Protein AF-A0A382L1D8-F1 (afdb_monomer)

InterPro domains:
  IPR022711 Ribonuclease Y, N-terminal [PF12072] (15-208)

pLDDT: mean 87.51, std 12.86, range [35.34, 98.5]

Foldseek 3Di:
DPPVVVVVVVVVVVVVVVVVVVVVVVVVVVVVVVVVVVVVVVVVVVVVVVVVVVVVVVVVVVVVVVVVVVVVVVVVVVVVVVVVVVVVVVVVVVVVVVVVVVVVVVVVVVVVVVVVVVVVVVVVVVVVVVVVVVVVVVVVVVVVQVVCCVVVVHHPVRVVVVVVVVVVVVVVVVVVVVVVVVVVVVVVVVVVVVVVVVVVVCVVVVVVVVVVVPDDDDDDPDVVVVCVQCPVPRHGDDDD

Radius of gyration: 90.37 Å; Cα contacts (8 Å, |Δi|>4): 16; chains: 1; bounding box: 203×50×210 Å

Solvent-accessible surface area (backbone atoms only — not comparable to full-atom values): 13097 Å² total; per-residue (Å²): 126,69,71,64,54,53,53,53,50,50,52,51,52,51,52,51,50,50,52,50,49,51,51,53,48,52,50,51,50,51,51,50,52,51,49,55,48,52,52,49,50,52,50,50,49,51,51,50,54,49,51,53,51,50,52,52,51,50,50,52,48,54,53,48,51,54,50,49,53,53,50,53,51,52,51,54,50,49,53,51,50,50,52,52,52,51,54,49,53,54,49,51,51,54,50,51,53,50,49,54,54,48,52,56,51,49,54,53,49,53,53,50,50,55,53,48,54,52,50,51,53,52,50,52,50,51,54,51,54,51,50,53,50,49,53,53,49,51,55,48,49,53,52,50,50,56,49,50,24,63,72,67,74,38,48,76,65,54,49,51,52,49,52,53,51,52,54,48,52,52,51,52,51,52,52,50,53,51,51,50,52,53,48,54,50,51,50,54,51,50,51,52,50,52,53,49,52,51,51,52,51,48,60,60,50,49,58,58,53,52,53,61,73,69,61,80,88,77,84,75,95,44,71,72,61,49,36,71,62,39,35,90,80,78,54,75,72,84,81,131

Secondary structure (DSSP, 8-state):
-HHHHHHHHHHHHHHHHHHHHHHHHHHHHHHHHHHHHHHHHHHHHHHHHHHHHHHHHHHHHHHHHHHHHHHHHHHHHHHHHHHHHHHHHHHHHHHHHHHHHHHHHHHHHHHHHHHHHHHHHHHHHHHHHHHHHHHHHHHHHHHHHHHHHHHHTS-HHHHHHHHHHHHHHHHHHHHHHHHHHHHHHHHHHHHHHHHHHHHHHHHHHHHHHHHHHH---PPPS-HHHHHHHH-TTS------

Sequence (240 aa):
MYPLLNVVLVATVGLVAGLAGYTLHSIKERIRKKRALADADDEAAKIIARVEKEAETLRATAILTGKEEVLELRESWKEEERRHREDVQQTEKRLAERSRGLDGRFETLNRKEAQQDSREKELSVLSSELLQAREGVETKAVKIQNRLESIGGFSAIEAKEQLLNDLKTEAEADAANLLRGIREEAEKSSEREAKKILALAIQRMAADETADMTVSVVQLPSDEMKGRIIGREGRNIRSF

Organism: NCBI:txid408172

Mean predicted aligned error: 17.29 Å

Structure (mmCIF, N/CA/C/O backbone):
data_AF-A0A382L1D8-F1
#
_entry.id   AF-A0A382L1D8-F1
#
loop_
_atom_site.group_PDB
_atom_site.id
_atom_site.type_symbol
_atom_site.label_atom_id
_atom_site.label_alt_id
_atom_site.label_comp_id
_atom_site.label_asym_id
_atom_site.label_entity_id
_atom_site.label_seq_id
_atom_site.pdbx_PDB_ins_code
_atom_site.Cartn_x
_atom_site.Cartn_y
_atom_site.Cartn_z
_atom_site.occupancy
_atom_site.B_iso_or_equiv
_atom_site.auth_seq_id
_atom_site.auth_comp_id
_atom_site.auth_asym_id
_atom_site.auth_atom_id
_atom_site.pdbx_PDB_model_num
ATOM 1 N N . MET A 1 1 ? 60.244 5.489 -134.417 1.00 54.94 1 MET A N 1
ATOM 2 C CA . MET A 1 1 ? 60.813 5.020 -133.131 1.00 54.94 1 MET A CA 1
ATOM 3 C C . MET A 1 1 ? 60.464 5.913 -131.929 1.00 54.94 1 MET A C 1
ATOM 5 O O . MET A 1 1 ? 60.469 5.413 -130.817 1.00 54.94 1 MET A O 1
ATOM 9 N N . TYR A 1 2 ? 60.076 7.182 -132.122 1.00 58.97 2 TYR A N 1
ATOM 10 C CA . TYR A 1 2 ? 59.650 8.094 -131.044 1.00 58.97 2 TYR A CA 1
ATOM 11 C C . TYR A 1 2 ? 58.255 7.864 -130.394 1.00 58.97 2 TYR A C 1
ATOM 13 O O . TYR A 1 2 ? 58.134 8.145 -129.204 1.00 58.97 2 TYR A O 1
ATOM 21 N N . PRO A 1 3 ? 57.201 7.337 -131.065 1.00 71.19 3 PRO A N 1
ATOM 22 C CA . PRO A 1 3 ? 55.868 7.255 -130.444 1.00 71.19 3 PRO A CA 1
ATOM 23 C C . PRO A 1 3 ? 55.739 6.148 -129.380 1.00 71.19 3 PRO A C 1
ATOM 25 O O . PRO A 1 3 ? 55.054 6.340 -128.383 1.00 71.19 3 PRO A O 1
ATOM 28 N N . LEU A 1 4 ? 56.442 5.020 -129.540 1.00 72.94 4 LEU A N 1
ATOM 29 C CA . LEU A 1 4 ? 56.460 3.919 -128.561 1.00 72.94 4 LEU A CA 1
ATOM 30 C C . LEU A 1 4 ? 57.159 4.306 -127.247 1.00 72.94 4 LEU A C 1
ATOM 32 O O . LEU A 1 4 ? 56.716 3.899 -126.176 1.00 72.94 4 LEU A O 1
ATOM 36 N N . LEU A 1 5 ? 58.204 5.139 -127.317 1.00 74.81 5 LEU A N 1
ATOM 37 C CA . LEU A 1 5 ? 58.928 5.630 -126.140 1.00 74.81 5 LEU A CA 1
ATOM 38 C C . LEU A 1 5 ? 58.027 6.506 -125.250 1.00 74.81 5 LEU A C 1
ATOM 40 O O . LEU A 1 5 ? 58.036 6.362 -124.030 1.00 74.81 5 LEU A O 1
ATOM 44 N N . ASN A 1 6 ? 57.191 7.353 -125.861 1.00 78.56 6 ASN A N 1
ATOM 45 C CA . ASN A 1 6 ? 56.248 8.210 -125.138 1.00 78.56 6 ASN A CA 1
ATOM 46 C C . ASN A 1 6 ? 55.142 7.402 -124.441 1.00 78.56 6 ASN A C 1
ATOM 48 O O . ASN A 1 6 ? 54.770 7.725 -123.317 1.00 78.56 6 ASN A O 1
ATOM 52 N N . VAL A 1 7 ? 54.647 6.326 -125.064 1.00 81.38 7 VAL A N 1
ATOM 53 C CA . VAL A 1 7 ? 53.627 5.449 -124.456 1.00 81.38 7 VAL A CA 1
ATOM 54 C C . VAL A 1 7 ? 54.182 4.719 -123.227 1.00 81.38 7 VAL A C 1
ATOM 56 O O . VAL A 1 7 ? 53.524 4.677 -122.189 1.00 81.38 7 VAL A O 1
ATOM 59 N N . VAL A 1 8 ? 55.415 4.205 -123.304 1.00 82.38 8 VAL A N 1
ATOM 60 C CA . VAL A 1 8 ? 56.088 3.554 -122.165 1.00 82.38 8 VAL A CA 1
ATOM 61 C C . VAL A 1 8 ? 56.385 4.558 -121.043 1.00 82.38 8 VAL A C 1
ATOM 63 O O . VAL A 1 8 ? 56.198 4.243 -119.866 1.00 82.38 8 VAL A O 1
ATOM 66 N N . LEU A 1 9 ? 56.769 5.793 -121.377 1.00 83.31 9 LEU A N 1
ATOM 67 C CA . LEU A 1 9 ? 56.987 6.859 -120.394 1.00 83.31 9 LEU A CA 1
ATOM 68 C C . LEU A 1 9 ? 55.687 7.228 -119.655 1.00 83.31 9 LEU A C 1
ATOM 70 O O . LEU A 1 9 ? 55.667 7.303 -118.431 1.00 83.31 9 LEU A O 1
ATOM 74 N N . VAL A 1 10 ? 54.576 7.402 -120.373 1.00 83.56 10 VAL A N 1
ATOM 75 C CA . VAL A 1 10 ? 53.277 7.731 -119.758 1.00 83.56 10 VAL A CA 1
ATOM 76 C C . VAL A 1 10 ? 52.765 6.581 -118.884 1.00 83.56 10 VAL A C 1
ATOM 78 O O . VAL A 1 10 ? 52.279 6.823 -117.779 1.00 83.56 10 VAL A O 1
ATOM 81 N N . ALA A 1 11 ? 52.923 5.328 -119.322 1.00 84.44 11 ALA A N 1
ATOM 82 C CA . ALA A 1 11 ? 52.532 4.156 -118.537 1.00 84.44 11 ALA A CA 1
ATOM 83 C C . ALA A 1 11 ? 53.369 3.996 -117.255 1.00 84.44 11 ALA A C 1
ATOM 85 O O . ALA A 1 11 ? 52.822 3.700 -116.193 1.00 84.44 11 ALA A O 1
ATOM 86 N N . THR A 1 12 ? 54.682 4.237 -117.324 1.00 82.94 12 THR A N 1
ATOM 87 C CA . THR A 1 12 ? 55.569 4.181 -116.150 1.00 82.94 12 THR A CA 1
ATOM 88 C C . THR A 1 12 ? 55.289 5.322 -115.172 1.00 82.94 12 THR A C 1
ATOM 90 O O . THR A 1 12 ? 55.183 5.069 -113.975 1.00 82.94 12 THR A O 1
ATOM 93 N N . VAL A 1 13 ? 55.061 6.548 -115.655 1.00 85.81 13 VAL A N 1
ATOM 94 C CA . VAL A 1 13 ? 54.648 7.684 -114.812 1.00 85.81 13 VAL A CA 1
ATOM 95 C C . VAL A 1 13 ? 53.291 7.421 -114.151 1.00 85.81 13 VAL A C 1
ATOM 97 O O . VAL A 1 13 ? 53.147 7.663 -112.956 1.00 85.81 13 VAL A O 1
ATOM 100 N N . GLY A 1 14 ? 52.317 6.868 -114.880 1.00 86.06 14 GLY A N 1
ATOM 101 C CA . GLY A 1 14 ? 51.012 6.492 -114.329 1.00 86.06 14 GLY A CA 1
ATOM 102 C C . GLY A 1 14 ? 51.102 5.399 -113.260 1.00 86.06 14 GLY A C 1
ATOM 103 O O . GLY A 1 14 ? 50.451 5.498 -112.221 1.00 86.06 14 GLY A O 1
ATOM 104 N N . LEU A 1 15 ? 51.956 4.391 -113.466 1.00 88.81 15 LEU A N 1
ATOM 105 C CA . LEU A 1 15 ? 52.171 3.308 -112.504 1.00 88.81 15 LEU A CA 1
ATOM 106 C C . LEU A 1 15 ? 52.899 3.799 -111.244 1.00 88.81 15 LEU A C 1
ATOM 108 O O . LEU A 1 15 ? 52.499 3.454 -110.133 1.00 88.81 15 LEU A O 1
ATOM 112 N N . VAL A 1 16 ? 53.906 4.665 -111.395 1.00 87.62 16 VAL A N 1
ATOM 113 C CA . VAL A 1 16 ? 54.597 5.313 -110.268 1.00 87.62 16 VAL A CA 1
ATOM 114 C C . VAL A 1 16 ? 53.650 6.247 -109.509 1.00 87.62 16 VAL A C 1
ATOM 116 O O . VAL A 1 16 ? 53.626 6.210 -108.281 1.00 87.62 16 VAL A O 1
ATOM 119 N N . ALA A 1 17 ? 52.818 7.029 -110.203 1.00 87.31 17 ALA A N 1
ATOM 120 C CA . ALA A 1 17 ? 51.819 7.896 -109.578 1.00 87.31 17 ALA A CA 1
ATOM 121 C C . ALA A 1 17 ? 50.724 7.096 -108.850 1.00 87.31 17 ALA A C 1
ATOM 123 O O . ALA A 1 17 ? 50.332 7.465 -107.744 1.00 87.31 17 ALA A O 1
ATOM 124 N N . GLY A 1 18 ? 50.269 5.975 -109.418 1.00 88.56 18 GLY A N 1
ATOM 125 C CA . GLY A 1 18 ? 49.323 5.061 -108.775 1.00 88.56 18 GLY A CA 1
ATOM 126 C C . GLY A 1 18 ? 49.906 4.397 -107.525 1.00 88.56 18 GLY A C 1
ATOM 127 O O . GLY A 1 18 ? 49.257 4.370 -106.478 1.00 88.56 18 GLY A O 1
ATOM 128 N N . LEU A 1 19 ? 51.161 3.939 -107.591 1.00 89.62 19 LEU A N 1
ATOM 129 C CA . LEU A 1 19 ? 51.872 3.356 -106.449 1.00 89.62 19 LEU A CA 1
ATOM 130 C C . LEU A 1 19 ? 52.146 4.406 -105.354 1.00 89.62 19 LEU A C 1
ATOM 132 O O . LEU A 1 19 ? 51.957 4.136 -104.166 1.00 89.62 19 LEU A O 1
ATOM 136 N N . ALA A 1 20 ? 52.521 5.630 -105.736 1.00 88.38 20 ALA A N 1
ATOM 137 C CA . ALA A 1 20 ? 52.675 6.757 -104.817 1.00 88.38 20 ALA A CA 1
ATOM 138 C C . ALA A 1 20 ? 51.332 7.155 -104.178 1.00 88.38 20 ALA A C 1
ATOM 140 O O . ALA A 1 20 ? 51.257 7.381 -102.973 1.00 88.38 20 ALA A O 1
ATOM 141 N N . GLY A 1 21 ? 50.242 7.163 -104.949 1.00 90.69 21 GLY A N 1
ATOM 142 C CA . GLY A 1 21 ? 48.889 7.402 -104.447 1.00 90.69 21 GLY A CA 1
ATOM 143 C C . GLY A 1 21 ? 48.437 6.340 -103.442 1.00 90.69 21 GLY A C 1
ATOM 144 O O . GLY A 1 21 ? 47.940 6.684 -102.371 1.00 90.69 21 GLY A O 1
ATOM 145 N N . TYR A 1 22 ? 48.673 5.057 -103.735 1.00 92.25 22 TYR A N 1
ATOM 146 C CA . TYR A 1 22 ? 48.341 3.937 -102.848 1.00 92.25 22 TYR A CA 1
ATOM 147 C C . TYR A 1 22 ? 49.170 3.939 -101.554 1.00 92.25 22 TYR A C 1
ATOM 149 O O . TYR A 1 22 ? 48.637 3.723 -100.461 1.00 92.25 22 TYR A O 1
ATOM 157 N N . THR A 1 23 ? 50.469 4.237 -101.636 1.00 89.88 23 THR A N 1
ATOM 158 C CA . THR A 1 23 ? 51.331 4.348 -100.446 1.00 89.88 23 THR A CA 1
ATOM 159 C C . THR A 1 23 ? 50.945 5.554 -99.585 1.00 89.88 23 THR A C 1
ATOM 161 O O . THR A 1 23 ? 50.787 5.410 -98.375 1.00 89.88 23 THR A O 1
ATOM 164 N N . LEU A 1 24 ? 50.667 6.718 -100.181 1.00 90.81 24 LEU A N 1
ATOM 165 C CA . LEU A 1 24 ? 50.162 7.886 -99.449 1.00 90.81 24 LEU A CA 1
ATOM 166 C C . LEU A 1 24 ? 48.782 7.637 -98.825 1.00 90.81 24 LEU A C 1
ATOM 168 O O . LEU A 1 24 ? 48.539 8.053 -97.691 1.00 90.81 24 LEU A O 1
ATOM 172 N N . HIS A 1 25 ? 47.882 6.953 -99.535 1.00 91.25 25 HIS A N 1
ATOM 173 C CA . HIS A 1 25 ? 46.565 6.585 -99.020 1.00 91.25 25 HIS A CA 1
ATOM 174 C C . HIS A 1 25 ? 46.674 5.617 -97.836 1.00 91.25 25 HIS A C 1
ATOM 176 O O . HIS A 1 25 ? 46.129 5.896 -96.771 1.00 91.25 25 HIS A O 1
ATOM 182 N N . SER A 1 26 ? 47.454 4.542 -97.966 1.00 89.75 26 SER A N 1
ATOM 183 C CA . SER A 1 26 ? 47.657 3.563 -96.889 1.00 89.75 26 SER A CA 1
ATOM 184 C C . SER A 1 26 ? 48.382 4.151 -95.669 1.00 89.75 26 SER A C 1
ATOM 186 O O . SER A 1 26 ? 48.042 3.810 -94.535 1.00 89.75 26 SER A O 1
ATOM 188 N N . ILE A 1 27 ? 49.319 5.090 -95.854 1.00 91.75 27 ILE A N 1
ATOM 189 C CA . ILE A 1 27 ? 49.926 5.853 -94.750 1.00 91.75 27 ILE A CA 1
ATOM 190 C C . ILE A 1 27 ? 48.875 6.744 -94.071 1.00 91.75 27 ILE A C 1
ATOM 192 O O . ILE A 1 27 ? 48.771 6.731 -92.843 1.00 91.75 27 ILE A O 1
ATOM 196 N N . LYS A 1 28 ? 48.059 7.480 -94.841 1.00 93.12 28 LYS A N 1
ATOM 197 C CA . LYS A 1 28 ? 46.970 8.309 -94.293 1.00 93.12 28 LYS A CA 1
ATOM 198 C C . LYS A 1 28 ? 45.950 7.474 -93.520 1.00 93.12 28 LYS A C 1
ATOM 200 O O . LYS A 1 28 ? 45.549 7.885 -92.434 1.00 93.12 28 LYS A O 1
ATOM 205 N N . GLU A 1 29 ? 45.560 6.306 -94.023 1.00 91.00 29 GLU A N 1
ATOM 206 C CA . GLU A 1 29 ? 44.663 5.387 -93.315 1.00 91.00 29 GLU A CA 1
ATOM 207 C C . GLU A 1 29 ? 45.284 4.845 -92.026 1.00 91.00 29 GLU A C 1
ATOM 209 O O . GLU A 1 29 ? 44.616 4.822 -90.994 1.00 91.00 29 GLU A O 1
ATOM 214 N N . ARG A 1 30 ? 46.568 4.458 -92.042 1.00 91.19 30 ARG A N 1
ATOM 215 C CA . ARG A 1 30 ? 47.281 4.021 -90.830 1.00 91.19 30 ARG A CA 1
ATOM 216 C C . ARG A 1 30 ? 47.357 5.136 -89.787 1.00 91.19 30 ARG A C 1
ATOM 218 O O . ARG A 1 30 ? 47.148 4.860 -88.611 1.00 91.19 30 ARG A O 1
ATOM 225 N N . ILE A 1 31 ? 47.611 6.382 -90.195 1.00 92.12 31 ILE A N 1
ATOM 226 C CA . ILE A 1 31 ? 47.621 7.544 -89.289 1.00 92.12 31 ILE A CA 1
ATOM 227 C C . ILE A 1 31 ? 46.219 7.813 -88.735 1.00 92.12 31 ILE A C 1
ATOM 229 O O . ILE A 1 31 ? 46.086 8.029 -87.535 1.00 92.12 31 ILE A O 1
ATOM 233 N N . ARG A 1 32 ? 45.170 7.764 -89.567 1.00 92.69 32 ARG A N 1
ATOM 234 C CA . ARG A 1 32 ? 43.776 7.923 -89.114 1.00 92.69 32 ARG A CA 1
ATOM 235 C C . ARG A 1 32 ? 43.380 6.849 -88.107 1.00 92.69 32 ARG A C 1
ATOM 237 O O . ARG A 1 32 ? 42.854 7.195 -87.061 1.00 92.69 32 ARG A O 1
ATOM 244 N N . LYS A 1 33 ? 43.683 5.576 -88.386 1.00 92.38 33 LYS A N 1
ATOM 245 C CA . LYS A 1 33 ? 43.424 4.461 -87.460 1.00 92.38 33 LYS A CA 1
ATOM 246 C C . LYS A 1 33 ? 44.196 4.623 -86.151 1.00 92.38 33 LYS A C 1
ATOM 248 O O . LYS A 1 33 ? 43.613 4.449 -85.093 1.00 92.38 33 LYS A O 1
ATOM 253 N N . LYS A 1 34 ? 45.478 5.010 -86.208 1.00 92.62 34 LYS A N 1
ATOM 254 C CA . LYS A 1 34 ? 46.281 5.286 -85.004 1.00 92.62 34 LYS A CA 1
ATOM 255 C C . LYS A 1 34 ? 45.730 6.449 -84.178 1.00 92.62 34 LYS A C 1
ATOM 257 O O . LYS A 1 34 ? 45.714 6.339 -82.963 1.00 92.62 34 LYS A O 1
ATOM 262 N N . ARG A 1 35 ? 45.280 7.535 -84.818 1.00 92.38 35 ARG A N 1
ATOM 263 C CA . ARG A 1 35 ? 44.639 8.663 -84.122 1.00 92.38 35 ARG A CA 1
ATOM 264 C C . ARG A 1 35 ? 43.306 8.257 -83.507 1.00 92.38 35 ARG A C 1
ATOM 266 O O . ARG A 1 35 ? 43.117 8.497 -82.334 1.00 92.38 35 ARG A O 1
ATOM 273 N N . ALA A 1 36 ? 42.454 7.555 -84.253 1.00 92.50 36 ALA A N 1
ATOM 274 C CA . ALA A 1 36 ? 41.180 7.061 -83.733 1.00 92.50 36 ALA A CA 1
ATOM 275 C C . ALA A 1 36 ? 41.359 6.103 -82.541 1.00 92.50 36 ALA A C 1
ATOM 277 O O . ALA A 1 36 ? 40.569 6.152 -81.608 1.00 92.50 36 ALA A O 1
ATOM 278 N N . LEU A 1 37 ? 42.398 5.257 -82.558 1.00 93.25 37 LEU A N 1
ATOM 279 C CA . LEU A 1 37 ? 42.761 4.423 -81.408 1.00 93.25 37 LEU A CA 1
ATOM 280 C C . LEU A 1 37 ? 43.257 5.268 -80.231 1.00 93.25 37 LEU A C 1
ATOM 282 O O . LEU A 1 37 ? 42.783 5.070 -79.125 1.00 93.25 37 LEU A O 1
ATOM 286 N N . ALA A 1 38 ? 44.144 6.239 -80.467 1.00 93.69 38 ALA A N 1
ATOM 287 C CA . ALA A 1 38 ? 44.632 7.125 -79.411 1.00 93.69 38 ALA A CA 1
ATOM 288 C C . ALA A 1 38 ? 43.509 7.971 -78.782 1.00 93.69 38 ALA A C 1
ATOM 290 O O . ALA A 1 38 ? 43.483 8.133 -77.568 1.00 93.69 38 ALA A O 1
ATOM 291 N N . ASP A 1 39 ? 42.567 8.467 -79.589 1.00 93.88 39 ASP A N 1
ATOM 292 C CA . ASP A 1 39 ? 41.395 9.211 -79.119 1.00 93.88 39 ASP A CA 1
ATOM 293 C C . ASP A 1 39 ? 40.451 8.296 -78.317 1.00 93.88 39 ASP A C 1
ATOM 295 O O . ASP A 1 39 ? 39.912 8.709 -77.293 1.00 93.88 39 ASP A O 1
ATOM 299 N N . ALA A 1 40 ? 40.272 7.040 -78.748 1.00 94.06 40 ALA A N 1
ATOM 300 C CA . ALA A 1 40 ? 39.488 6.050 -78.010 1.00 94.06 40 ALA A CA 1
ATOM 301 C C . ALA A 1 40 ? 40.149 5.654 -76.679 1.00 94.06 40 ALA A C 1
ATOM 303 O O . ALA A 1 40 ? 39.446 5.509 -75.680 1.00 94.06 40 ALA A O 1
ATOM 304 N N . ASP A 1 41 ? 41.477 5.515 -76.651 1.00 94.25 41 ASP A N 1
ATOM 305 C CA . ASP A 1 41 ? 42.247 5.237 -75.437 1.00 94.25 41 ASP A CA 1
ATOM 306 C C . ASP A 1 41 ? 42.183 6.422 -74.456 1.00 94.25 41 ASP A C 1
ATOM 308 O O . ASP A 1 41 ? 41.994 6.215 -73.258 1.00 94.25 41 ASP A O 1
ATOM 312 N N . ASP A 1 42 ? 42.280 7.665 -74.947 1.00 95.31 42 ASP A N 1
ATOM 313 C CA . ASP A 1 42 ? 42.145 8.877 -74.124 1.00 95.31 42 ASP A CA 1
ATOM 314 C C . ASP A 1 42 ? 40.726 9.017 -73.550 1.00 95.31 42 ASP A C 1
ATOM 316 O O . ASP A 1 42 ? 40.549 9.318 -72.368 1.00 95.31 42 ASP A O 1
ATOM 320 N N . GLU A 1 43 ? 39.697 8.733 -74.352 1.00 95.62 43 GLU A N 1
ATOM 321 C CA . GLU A 1 43 ? 38.311 8.744 -73.880 1.00 95.62 43 GLU A CA 1
ATOM 322 C C . GLU A 1 43 ? 38.051 7.625 -72.861 1.00 95.62 43 GLU A C 1
ATOM 324 O O . GLU A 1 43 ? 37.430 7.862 -71.822 1.00 95.62 43 GLU A O 1
ATOM 329 N N . ALA A 1 44 ? 38.583 6.421 -73.091 1.00 95.44 44 ALA A N 1
ATOM 330 C CA . ALA A 1 44 ? 38.513 5.327 -72.126 1.00 95.44 44 ALA A CA 1
ATOM 331 C C . ALA A 1 44 ? 39.212 5.695 -70.807 1.00 95.44 44 ALA A C 1
ATOM 333 O O . ALA A 1 44 ? 38.647 5.474 -69.733 1.00 95.44 44 ALA A O 1
ATOM 334 N N . ALA A 1 45 ? 40.391 6.320 -70.870 1.00 96.19 45 ALA A N 1
ATOM 335 C CA . ALA A 1 45 ? 41.113 6.797 -69.694 1.00 96.19 45 ALA A CA 1
ATOM 336 C C . ALA A 1 45 ? 40.318 7.867 -68.924 1.00 96.19 45 ALA A C 1
ATOM 338 O O . ALA A 1 45 ? 40.225 7.802 -67.697 1.00 96.19 45 ALA A O 1
ATOM 339 N N . LYS A 1 46 ? 39.675 8.810 -69.626 1.00 96.56 46 LYS A N 1
ATOM 340 C CA . LYS A 1 46 ? 38.791 9.819 -69.014 1.00 96.56 46 LYS A CA 1
ATOM 341 C C . LYS A 1 46 ? 37.572 9.197 -68.343 1.00 96.56 46 LYS A C 1
ATOM 343 O O . LYS A 1 46 ? 37.199 9.624 -67.250 1.00 96.56 46 LYS A O 1
ATOM 348 N N . ILE A 1 47 ? 36.951 8.197 -68.970 1.00 96.62 47 ILE A N 1
ATOM 349 C CA . ILE A 1 47 ? 35.812 7.477 -68.390 1.00 96.62 47 ILE A CA 1
ATOM 350 C C . ILE A 1 47 ? 36.241 6.762 -67.109 1.00 96.62 47 ILE A C 1
ATOM 352 O O . ILE A 1 47 ? 35.561 6.910 -66.095 1.00 96.62 47 ILE A O 1
ATOM 356 N N . ILE A 1 48 ? 37.369 6.044 -67.128 1.00 96.69 48 ILE A N 1
ATOM 357 C CA . ILE A 1 48 ? 37.896 5.348 -65.946 1.00 96.69 48 ILE A CA 1
ATOM 358 C C . ILE A 1 48 ? 38.173 6.349 -64.823 1.00 96.69 48 ILE A C 1
ATOM 360 O O . ILE A 1 48 ? 37.656 6.174 -63.724 1.00 96.69 48 ILE A O 1
ATOM 364 N N . ALA A 1 49 ? 38.877 7.448 -65.108 1.00 96.81 49 ALA A N 1
ATOM 365 C CA . ALA A 1 49 ? 39.173 8.476 -64.112 1.00 96.81 49 ALA A CA 1
ATOM 366 C C . ALA A 1 49 ? 37.899 9.112 -63.519 1.00 96.81 49 ALA A C 1
ATOM 368 O O . ALA A 1 49 ? 37.833 9.392 -62.320 1.00 96.81 49 ALA A O 1
ATOM 369 N N . ARG A 1 50 ? 36.859 9.325 -64.339 1.00 96.94 50 ARG A N 1
ATOM 370 C CA . ARG A 1 50 ? 35.561 9.820 -63.861 1.00 96.94 50 ARG A CA 1
ATOM 371 C C . ARG A 1 50 ? 34.873 8.800 -62.956 1.00 96.94 50 ARG A C 1
ATOM 373 O O . ARG A 1 50 ? 34.410 9.183 -61.888 1.00 96.94 50 ARG A O 1
ATOM 380 N N . VAL A 1 51 ? 34.835 7.528 -63.354 1.00 96.94 51 VAL A N 1
ATOM 381 C CA . VAL A 1 51 ? 34.227 6.446 -62.564 1.00 96.94 51 VAL A CA 1
ATOM 382 C C . VAL A 1 51 ? 34.959 6.257 -61.236 1.00 96.94 51 VAL A C 1
ATOM 384 O O . VAL A 1 51 ? 34.310 6.095 -60.208 1.00 96.94 51 VAL A O 1
ATOM 387 N N . GLU A 1 52 ? 36.291 6.322 -61.226 1.00 97.00 52 GLU A N 1
ATOM 388 C CA . GLU A 1 52 ? 37.088 6.246 -59.997 1.00 97.00 52 GLU A CA 1
ATOM 389 C C . GLU A 1 52 ? 36.759 7.396 -59.044 1.00 97.00 52 GLU A C 1
ATOM 391 O O . GLU A 1 52 ? 36.491 7.161 -57.864 1.00 97.00 52 GLU A O 1
ATOM 396 N N . LYS A 1 53 ? 36.687 8.628 -59.563 1.00 97.38 53 LYS A N 1
ATOM 397 C CA . LYS A 1 53 ? 36.307 9.800 -58.771 1.00 97.38 53 LYS A CA 1
ATOM 398 C C . LYS A 1 53 ? 34.874 9.695 -58.246 1.00 97.38 53 LYS A C 1
ATOM 400 O O . LYS A 1 53 ? 34.632 9.964 -57.073 1.00 97.38 53 LYS A O 1
ATOM 405 N N . GLU A 1 54 ? 33.923 9.294 -59.084 1.00 97.06 54 GLU A N 1
ATOM 406 C CA . GLU A 1 54 ? 32.529 9.091 -58.678 1.00 97.06 54 GLU A CA 1
ATOM 407 C C . GLU A 1 54 ? 32.423 8.007 -57.598 1.00 97.06 54 GLU A C 1
ATOM 409 O O . GLU A 1 54 ? 31.782 8.228 -56.572 1.00 97.06 54 GLU A O 1
ATOM 414 N N . ALA A 1 55 ? 33.124 6.882 -57.756 1.00 97.12 55 ALA A N 1
ATOM 415 C CA . ALA A 1 55 ? 33.176 5.817 -56.759 1.00 97.12 55 ALA A CA 1
ATOM 416 C C . ALA A 1 55 ? 33.793 6.285 -55.431 1.00 97.12 55 ALA A C 1
ATOM 418 O O . ALA A 1 55 ? 33.296 5.917 -54.365 1.00 97.12 55 ALA A O 1
ATOM 419 N N . GLU A 1 56 ? 34.842 7.110 -55.467 1.00 96.94 56 GLU A N 1
ATOM 420 C CA . GLU A 1 56 ? 35.429 7.711 -54.268 1.00 96.94 56 GLU A CA 1
ATOM 421 C C . GLU A 1 56 ? 34.436 8.649 -53.571 1.00 96.94 56 GLU A C 1
ATOM 423 O O . GLU A 1 56 ? 34.220 8.529 -52.364 1.00 96.94 56 GLU A O 1
ATOM 428 N N . THR A 1 57 ? 33.753 9.517 -54.325 1.00 97.38 57 THR A N 1
ATOM 429 C CA . THR A 1 57 ? 32.721 10.399 -53.760 1.00 97.38 57 THR A CA 1
ATOM 430 C C . THR A 1 57 ? 31.528 9.627 -53.202 1.00 97.38 57 THR A C 1
ATOM 432 O O . THR A 1 57 ? 31.026 9.969 -52.132 1.00 97.38 57 THR A O 1
ATOM 435 N N . LEU A 1 58 ? 31.104 8.546 -53.860 1.00 97.56 58 LEU A N 1
ATOM 436 C CA . LEU A 1 58 ? 30.019 7.688 -53.392 1.00 97.56 58 LEU A CA 1
ATOM 437 C C . LEU A 1 58 ? 30.405 6.964 -52.097 1.00 97.56 58 LEU A C 1
ATOM 439 O O . LEU A 1 58 ? 29.610 6.877 -51.168 1.00 97.56 58 LEU A O 1
ATOM 443 N N . ARG A 1 59 ? 31.648 6.484 -51.997 1.00 97.44 59 ARG A N 1
ATOM 444 C CA . ARG A 1 59 ? 32.167 5.887 -50.759 1.00 97.44 59 ARG A CA 1
ATOM 445 C C . ARG A 1 59 ? 32.247 6.912 -49.635 1.00 97.44 59 ARG A C 1
ATOM 447 O O . ARG A 1 59 ? 31.817 6.621 -48.524 1.00 97.44 59 ARG A O 1
ATOM 454 N N . ALA A 1 60 ? 32.776 8.102 -49.912 1.00 97.25 60 ALA A N 1
ATOM 455 C CA . ALA A 1 60 ? 32.892 9.160 -48.915 1.00 97.25 60 ALA A CA 1
ATOM 456 C C . ALA A 1 60 ? 31.515 9.602 -48.398 1.00 97.25 60 ALA A C 1
ATOM 458 O O . ALA A 1 60 ? 31.322 9.703 -47.188 1.00 97.25 60 ALA A O 1
ATOM 459 N N . THR A 1 61 ? 30.549 9.799 -49.298 1.00 97.12 61 THR A N 1
ATOM 460 C CA . THR A 1 61 ? 29.167 10.151 -48.938 1.00 97.12 61 THR A CA 1
ATOM 461 C C . THR A 1 61 ? 28.491 9.038 -48.145 1.00 97.12 61 THR A C 1
ATOM 463 O O . THR A 1 61 ? 27.972 9.329 -47.078 1.00 97.12 61 THR A O 1
ATOM 466 N N . ALA A 1 62 ? 28.594 7.773 -48.564 1.00 97.19 62 ALA A N 1
ATOM 467 C CA . ALA A 1 62 ? 28.035 6.641 -47.816 1.00 97.19 62 ALA A CA 1
ATOM 468 C C . ALA A 1 62 ? 28.622 6.504 -46.396 1.00 97.19 62 ALA A C 1
ATOM 470 O O . ALA A 1 62 ? 27.915 6.168 -45.447 1.00 97.19 62 ALA A O 1
ATOM 471 N N . ILE A 1 63 ? 29.922 6.776 -46.228 1.00 97.38 63 ILE A N 1
ATOM 472 C CA . ILE A 1 63 ? 30.564 6.784 -44.906 1.00 97.38 63 ILE A CA 1
ATOM 473 C C . ILE A 1 63 ? 30.060 7.958 -44.060 1.00 97.38 63 ILE A C 1
ATOM 475 O O . ILE A 1 63 ? 29.872 7.797 -42.855 1.00 97.38 63 ILE A O 1
ATOM 479 N N . LEU A 1 64 ? 29.870 9.138 -44.657 1.00 97.69 64 LEU A N 1
ATOM 480 C CA . LEU A 1 64 ? 29.358 10.313 -43.951 1.00 97.69 64 LEU A CA 1
ATOM 481 C C . LEU A 1 64 ? 27.906 10.115 -43.513 1.00 97.69 64 LEU A C 1
ATOM 483 O O . LEU A 1 64 ? 27.629 10.285 -42.331 1.00 97.69 64 LEU A O 1
ATOM 487 N N . THR A 1 65 ? 27.026 9.658 -44.405 1.00 96.69 65 THR A N 1
ATOM 488 C CA . THR A 1 65 ? 25.621 9.381 -44.070 1.00 96.69 65 THR A CA 1
ATOM 489 C C . THR A 1 65 ? 25.515 8.299 -43.001 1.00 96.69 65 THR A C 1
ATOM 491 O O . THR A 1 65 ? 24.791 8.465 -42.028 1.00 96.69 65 THR A O 1
ATOM 494 N N . GLY A 1 66 ? 26.316 7.230 -43.097 1.00 97.56 66 GLY A N 1
ATOM 495 C CA . GLY A 1 66 ? 26.357 6.200 -42.057 1.00 97.56 66 GLY A CA 1
ATOM 496 C C . GLY A 1 66 ? 26.840 6.734 -40.702 1.00 97.56 66 GLY A C 1
ATOM 497 O O . GLY A 1 66 ? 26.361 6.303 -39.656 1.00 97.56 66 GLY A O 1
ATOM 498 N N . LYS A 1 67 ? 27.771 7.699 -40.685 1.00 97.69 67 LYS A N 1
ATOM 499 C CA . LYS A 1 67 ? 28.190 8.369 -39.443 1.00 97.69 67 LYS A CA 1
ATOM 500 C C . LYS A 1 67 ? 27.095 9.271 -38.877 1.00 97.69 67 LYS A C 1
ATOM 502 O O . LYS A 1 67 ? 26.936 9.293 -37.660 1.00 97.69 67 LYS A O 1
ATOM 507 N N . GLU A 1 68 ? 26.377 10.002 -39.724 1.00 97.69 68 GLU A N 1
ATOM 508 C CA . GLU A 1 68 ? 25.248 10.847 -39.318 1.00 97.69 68 GLU A CA 1
ATOM 509 C C . GLU A 1 68 ? 24.133 10.004 -38.692 1.00 97.69 68 GLU A C 1
ATOM 511 O O . GLU A 1 68 ? 23.754 10.269 -37.555 1.00 97.69 68 GLU A O 1
ATOM 516 N N . GLU A 1 69 ? 23.720 8.909 -39.338 1.00 97.50 69 GLU A N 1
ATOM 517 C CA . GLU A 1 69 ? 22.717 7.980 -38.797 1.00 97.50 69 GLU A CA 1
ATOM 518 C C . GLU A 1 69 ? 23.136 7.393 -37.441 1.00 97.50 69 GLU A C 1
ATOM 520 O O . GLU A 1 69 ? 22.336 7.310 -36.510 1.00 97.50 69 GLU A O 1
ATOM 525 N N . VAL A 1 70 ? 24.410 7.014 -37.285 1.00 97.88 70 VAL A N 1
ATOM 526 C CA . VAL A 1 70 ? 24.930 6.507 -36.004 1.00 97.88 70 VAL A CA 1
ATOM 527 C C . VAL A 1 70 ? 24.905 7.586 -34.918 1.00 97.88 70 VAL A C 1
ATOM 529 O O . VAL A 1 70 ? 24.642 7.273 -33.754 1.00 97.88 70 VAL A O 1
ATOM 532 N N . LEU A 1 71 ? 25.184 8.846 -35.261 1.00 97.94 71 LEU A N 1
ATOM 533 C CA . LEU A 1 71 ? 25.113 9.959 -34.313 1.00 97.94 71 LEU A CA 1
ATOM 534 C C . LEU A 1 71 ? 23.669 10.261 -33.908 1.00 97.94 71 LEU A C 1
ATOM 536 O O . LEU A 1 71 ? 23.412 10.418 -32.715 1.00 97.94 71 LEU A O 1
ATOM 540 N N . GLU A 1 72 ? 22.739 10.281 -34.860 1.00 98.00 72 GLU A N 1
ATOM 541 C CA . GLU A 1 72 ? 21.308 10.459 -34.596 1.00 98.00 72 GLU A CA 1
ATOM 542 C C . GLU A 1 72 ? 20.755 9.329 -33.725 1.00 98.00 72 GLU A C 1
ATOM 544 O O . GLU A 1 72 ? 20.111 9.584 -32.704 1.00 98.00 72 GLU A O 1
ATOM 549 N N . LEU A 1 73 ? 21.084 8.076 -34.057 1.00 98.00 73 LEU A N 1
ATOM 550 C CA . LEU A 1 73 ? 20.697 6.920 -33.256 1.00 98.00 73 LEU A CA 1
ATOM 551 C C . LEU A 1 73 ? 21.260 7.040 -31.838 1.00 98.00 73 LEU A C 1
ATOM 553 O O . LEU A 1 73 ? 20.529 6.876 -30.866 1.00 98.00 73 LEU A O 1
ATOM 557 N N . ARG A 1 74 ? 22.537 7.403 -31.694 1.00 98.06 74 ARG A N 1
ATOM 558 C CA . AR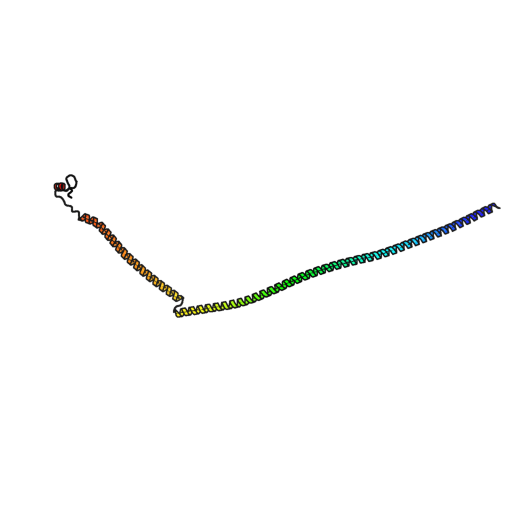G A 1 74 ? 23.154 7.585 -30.377 1.00 98.06 74 ARG A CA 1
ATOM 559 C C . ARG A 1 74 ? 22.479 8.689 -29.565 1.00 98.06 74 ARG A C 1
ATOM 561 O O . ARG A 1 74 ? 22.357 8.541 -28.352 1.00 98.06 74 ARG A O 1
ATOM 568 N N . GLU A 1 75 ? 22.075 9.786 -30.194 1.00 98.06 75 GLU A N 1
ATOM 569 C CA . GLU A 1 75 ? 21.413 10.887 -29.495 1.00 98.06 75 GLU A CA 1
ATOM 570 C C . GLU A 1 75 ? 19.985 10.517 -29.078 1.00 98.06 75 GLU A C 1
ATOM 572 O O . GLU A 1 75 ? 19.609 10.750 -27.930 1.00 98.06 75 GLU A O 1
ATOM 577 N N . SER A 1 76 ? 19.232 9.836 -29.950 1.00 97.81 76 SER A N 1
ATOM 578 C CA . SER A 1 76 ? 17.905 9.306 -29.604 1.00 97.81 76 SER A CA 1
ATOM 579 C C . SER A 1 76 ? 17.968 8.334 -28.420 1.00 97.81 76 SER A C 1
ATOM 581 O O . SER A 1 76 ? 17.191 8.463 -27.476 1.00 97.81 76 SER A O 1
ATOM 583 N N . TRP A 1 77 ? 18.966 7.446 -28.398 1.00 98.12 77 TRP A N 1
ATOM 584 C CA . TRP A 1 77 ? 19.188 6.507 -27.299 1.00 98.12 77 TRP A CA 1
ATOM 585 C C . TRP A 1 77 ? 19.521 7.202 -25.981 1.00 98.12 77 TRP A C 1
ATOM 587 O O . TRP A 1 77 ? 19.008 6.801 -24.941 1.00 98.12 77 TRP A O 1
ATOM 597 N N . LYS A 1 78 ? 20.358 8.248 -25.991 1.00 98.25 78 LYS A N 1
ATOM 598 C CA . LYS A 1 78 ? 20.647 9.016 -24.767 1.00 98.25 78 LYS A CA 1
ATOM 599 C C . LYS A 1 78 ? 19.401 9.703 -24.222 1.00 98.25 78 LYS A C 1
ATOM 601 O O . LYS A 1 78 ? 19.226 9.765 -23.009 1.00 98.25 78 LYS A O 1
ATOM 606 N N . GLU A 1 79 ? 18.562 10.246 -25.099 1.00 98.38 79 GLU A N 1
ATOM 607 C CA . GLU A 1 79 ? 17.328 10.911 -24.690 1.00 98.38 79 GLU A CA 1
ATOM 608 C C . GLU A 1 79 ? 16.319 9.903 -24.119 1.00 98.38 79 GLU A C 1
ATOM 610 O O . GLU A 1 79 ? 15.718 10.166 -23.077 1.00 98.38 79 GLU A O 1
ATOM 615 N N . GLU A 1 80 ? 16.183 8.722 -24.729 1.00 98.00 80 GLU A N 1
ATOM 616 C CA . GLU A 1 80 ? 15.390 7.620 -24.171 1.00 98.00 80 GLU A CA 1
ATOM 617 C C . GLU A 1 80 ? 15.946 7.128 -22.830 1.00 98.00 80 GLU A C 1
ATOM 619 O O . GLU A 1 80 ? 15.184 6.962 -21.878 1.00 98.00 80 GLU A O 1
ATOM 624 N N . GLU A 1 81 ? 17.266 6.959 -22.707 1.00 98.31 81 GLU A N 1
ATOM 625 C CA . GLU A 1 81 ? 17.919 6.569 -21.454 1.00 98.31 81 GLU A CA 1
ATOM 626 C C . GLU A 1 81 ? 17.686 7.616 -20.357 1.00 98.31 81 GLU A C 1
ATOM 628 O O . GLU A 1 81 ? 17.388 7.267 -19.212 1.00 98.31 81 GLU A O 1
ATOM 633 N N . ARG A 1 82 ? 17.786 8.908 -20.697 1.00 98.25 82 ARG A N 1
ATOM 634 C CA . ARG A 1 82 ? 17.518 10.015 -19.774 1.00 98.25 82 ARG A CA 1
ATOM 635 C C . ARG A 1 82 ? 16.075 9.974 -19.281 1.00 98.25 82 ARG A C 1
ATOM 637 O O . ARG A 1 82 ? 15.858 10.028 -18.073 1.00 98.25 82 ARG A O 1
ATOM 644 N N . ARG A 1 83 ? 15.104 9.820 -20.187 1.00 98.19 83 ARG A N 1
ATOM 645 C CA . ARG A 1 83 ? 13.680 9.693 -19.829 1.00 98.19 83 ARG A CA 1
ATOM 646 C C . ARG A 1 83 ? 13.426 8.469 -18.963 1.00 98.19 83 ARG A C 1
ATOM 648 O O . ARG A 1 83 ? 12.803 8.584 -17.915 1.00 98.19 83 ARG A O 1
ATOM 655 N N . HIS A 1 84 ? 13.976 7.320 -19.347 1.00 97.94 84 HIS A N 1
ATOM 656 C CA . HIS A 1 84 ? 13.845 6.093 -18.572 1.00 97.94 84 HIS A CA 1
ATOM 657 C C . HIS A 1 84 ? 14.413 6.258 -17.157 1.00 97.94 84 HIS A C 1
ATOM 659 O O . HIS A 1 84 ? 13.789 5.853 -16.179 1.00 97.94 84 HIS A O 1
ATOM 665 N N . ARG A 1 85 ? 15.570 6.916 -17.024 1.00 98.25 85 ARG A N 1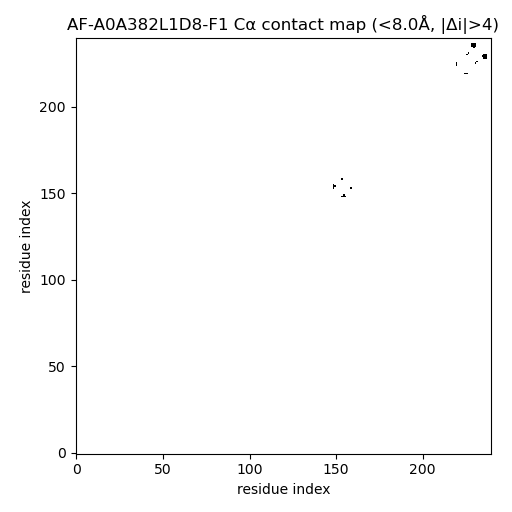
ATOM 666 C CA . ARG A 1 85 ? 16.190 7.217 -15.730 1.00 98.25 85 ARG A CA 1
ATOM 667 C C . ARG A 1 85 ? 15.321 8.143 -14.875 1.00 98.25 85 ARG A C 1
ATOM 669 O O . ARG A 1 85 ? 15.198 7.905 -13.676 1.00 98.25 85 ARG A O 1
ATOM 676 N N . GLU A 1 86 ? 14.715 9.167 -15.469 1.00 98.50 86 GLU A N 1
ATOM 677 C CA . GLU A 1 86 ? 13.792 10.081 -14.783 1.00 98.50 86 GLU A CA 1
ATOM 678 C C . GLU A 1 86 ? 12.520 9.362 -14.309 1.00 98.50 86 GLU A C 1
ATOM 680 O O . GLU A 1 86 ? 12.117 9.522 -13.153 1.00 98.50 86 GLU A O 1
ATOM 685 N N . ASP A 1 87 ? 11.940 8.504 -15.150 1.00 98.25 87 ASP A N 1
ATOM 686 C CA . ASP A 1 87 ? 10.759 7.700 -14.818 1.00 98.25 87 ASP A CA 1
ATOM 687 C C . ASP A 1 87 ? 11.040 6.712 -13.675 1.00 98.25 87 ASP A C 1
ATOM 689 O O . ASP A 1 87 ? 10.235 6.572 -12.741 1.00 98.25 87 ASP A O 1
ATOM 693 N N . VAL A 1 88 ? 12.205 6.054 -13.707 1.00 98.44 88 VAL A N 1
ATOM 694 C CA . VAL A 1 88 ? 12.662 5.158 -12.635 1.00 98.44 88 VAL A CA 1
ATOM 695 C C . VAL A 1 88 ? 12.831 5.936 -11.333 1.00 98.44 88 VAL A C 1
ATOM 697 O O . VAL A 1 88 ? 12.238 5.552 -10.326 1.00 98.44 88 VAL A O 1
ATOM 700 N N . GLN A 1 89 ? 13.534 7.073 -11.344 1.00 98.44 89 GLN A N 1
ATOM 701 C CA . GLN A 1 89 ? 13.723 7.902 -10.146 1.00 98.44 89 GLN A CA 1
ATOM 702 C C . GLN A 1 89 ? 12.397 8.410 -9.567 1.00 98.44 89 GLN A C 1
ATOM 704 O O . GLN A 1 89 ? 12.206 8.429 -8.346 1.00 98.44 89 GLN A O 1
ATOM 709 N N . GLN A 1 90 ? 11.449 8.809 -10.420 1.00 98.50 90 GLN A N 1
ATOM 710 C CA . GLN A 1 90 ? 10.129 9.240 -9.967 1.00 98.50 90 GLN A CA 1
ATOM 711 C C . GLN A 1 90 ? 9.360 8.085 -9.311 1.00 98.50 90 GLN A C 1
ATOM 713 O O . GLN A 1 90 ? 8.707 8.274 -8.278 1.00 98.50 90 GLN A O 1
ATOM 718 N N . THR A 1 91 ? 9.446 6.889 -9.891 1.00 98.19 91 THR A N 1
ATOM 719 C CA . THR A 1 91 ? 8.804 5.683 -9.362 1.00 98.19 91 THR A CA 1
ATOM 720 C C . THR A 1 91 ? 9.428 5.259 -8.035 1.00 98.19 91 THR A C 1
ATOM 722 O O . THR A 1 91 ? 8.697 5.021 -7.073 1.00 98.19 91 THR A O 1
ATOM 725 N N . GLU A 1 92 ? 10.756 5.254 -7.931 1.00 98.06 92 GLU A N 1
ATOM 726 C CA . GLU A 1 92 ? 11.483 4.978 -6.689 1.00 98.06 92 GLU A CA 1
ATOM 727 C C . GLU A 1 92 ? 11.101 5.960 -5.581 1.00 98.06 92 GLU A C 1
ATOM 729 O O . GLU A 1 92 ? 10.808 5.543 -4.459 1.00 98.06 92 GLU A O 1
ATOM 734 N N . LYS A 1 93 ? 11.011 7.259 -5.892 1.00 98.38 93 LYS A N 1
ATOM 735 C CA . LYS A 1 93 ? 10.579 8.272 -4.922 1.00 98.38 93 LYS A CA 1
ATOM 736 C C . LYS A 1 93 ? 9.157 8.010 -4.419 1.00 98.38 93 LYS A C 1
ATOM 738 O O . LYS A 1 93 ? 8.929 8.020 -3.209 1.00 98.38 93 LYS A O 1
ATOM 743 N N . ARG A 1 94 ? 8.211 7.722 -5.324 1.00 98.25 94 ARG A N 1
ATOM 744 C CA . ARG A 1 94 ? 6.823 7.375 -4.959 1.00 98.25 94 ARG A CA 1
ATOM 745 C C . ARG A 1 94 ? 6.758 6.110 -4.099 1.00 98.25 94 ARG A C 1
ATOM 747 O O . ARG A 1 94 ? 5.989 6.061 -3.138 1.00 98.25 94 ARG A O 1
ATOM 754 N N . LEU A 1 95 ? 7.558 5.093 -4.422 1.00 98.31 95 LEU A N 1
ATOM 755 C CA . LEU A 1 95 ? 7.644 3.858 -3.641 1.00 98.31 95 LEU A CA 1
ATOM 756 C C . LEU A 1 95 ? 8.232 4.108 -2.249 1.00 98.31 95 LEU A C 1
ATOM 758 O O . LEU A 1 95 ? 7.678 3.618 -1.267 1.00 98.31 95 LEU A O 1
ATOM 762 N N . ALA A 1 96 ? 9.287 4.918 -2.141 1.00 98.31 96 ALA A N 1
ATOM 763 C CA . ALA A 1 96 ? 9.898 5.277 -0.864 1.00 98.31 96 ALA A CA 1
ATOM 764 C C . ALA A 1 96 ? 8.933 6.063 0.040 1.00 98.31 96 ALA A C 1
ATOM 766 O O . ALA A 1 96 ? 8.824 5.774 1.232 1.00 98.31 96 ALA A O 1
ATOM 767 N N . GLU A 1 97 ? 8.191 7.025 -0.515 1.00 98.06 97 GLU A N 1
ATOM 768 C CA . GLU A 1 97 ? 7.148 7.761 0.212 1.00 98.06 97 GLU A CA 1
ATOM 769 C C . GLU A 1 97 ? 6.032 6.825 0.697 1.00 98.06 97 GLU A C 1
ATOM 771 O O . GLU A 1 97 ? 5.621 6.896 1.858 1.00 98.06 97 GLU A O 1
ATOM 776 N N . ARG A 1 98 ? 5.585 5.894 -0.157 1.00 98.31 98 ARG A N 1
ATOM 777 C CA . ARG A 1 98 ? 4.584 4.886 0.214 1.00 98.31 98 ARG A CA 1
ATOM 778 C C . ARG A 1 98 ? 5.090 3.945 1.307 1.00 98.31 98 ARG A C 1
ATOM 780 O O . ARG A 1 98 ? 4.325 3.663 2.225 1.00 98.31 98 ARG A O 1
ATOM 787 N N . SER A 1 99 ? 6.345 3.497 1.236 1.00 97.88 99 SER A N 1
ATOM 788 C CA . SER A 1 99 ? 6.964 2.649 2.264 1.00 97.88 99 SER A CA 1
ATOM 789 C C . SER A 1 99 ? 6.978 3.355 3.616 1.00 97.88 99 SER A C 1
ATOM 791 O O . SER A 1 99 ? 6.417 2.833 4.570 1.00 97.88 99 SER A O 1
ATOM 793 N N . ARG A 1 100 ? 7.474 4.600 3.677 1.00 97.75 100 ARG A N 1
ATOM 794 C CA . ARG A 1 100 ? 7.465 5.397 4.919 1.00 97.75 100 ARG A CA 1
ATOM 795 C C . ARG A 1 100 ? 6.054 5.590 5.477 1.00 97.75 100 ARG A C 1
ATOM 797 O O . ARG A 1 100 ? 5.847 5.542 6.686 1.00 97.75 100 ARG A O 1
ATOM 804 N N . GLY A 1 101 ? 5.072 5.807 4.598 1.00 98.06 101 GLY A N 1
ATOM 805 C CA . GLY A 1 101 ? 3.668 5.909 4.993 1.00 98.06 101 GLY A CA 1
ATOM 806 C C . GLY A 1 101 ? 3.111 4.609 5.585 1.00 98.06 101 GLY A C 1
ATOM 807 O O . GLY A 1 101 ? 2.299 4.660 6.509 1.00 98.06 101 GLY A O 1
ATOM 808 N N . LEU A 1 102 ? 3.539 3.451 5.075 1.00 98.12 102 LEU A N 1
ATOM 809 C CA . LEU A 1 102 ? 3.179 2.143 5.623 1.00 98.12 102 LEU A CA 1
ATOM 810 C C . LEU A 1 102 ? 3.877 1.881 6.960 1.00 98.12 102 LEU A C 1
ATOM 812 O O . LEU A 1 102 ? 3.196 1.477 7.899 1.00 98.12 102 LEU A O 1
ATOM 816 N N . ASP A 1 103 ? 5.166 2.197 7.076 1.00 98.06 103 ASP A N 1
ATOM 817 C CA . ASP A 1 103 ? 5.935 2.036 8.316 1.00 98.06 103 ASP A CA 1
ATOM 818 C C . ASP A 1 103 ? 5.310 2.849 9.461 1.00 98.06 103 ASP A C 1
ATOM 820 O O . ASP A 1 103 ? 5.033 2.315 10.534 1.00 98.06 103 ASP A O 1
ATOM 824 N N . GLY A 1 104 ? 4.947 4.114 9.213 1.00 98.31 104 GLY A N 1
ATOM 825 C CA . GLY A 1 104 ? 4.279 4.944 10.223 1.00 98.31 104 GLY A CA 1
ATOM 826 C C . GLY A 1 104 ? 2.888 4.429 10.626 1.00 98.31 104 GLY A C 1
ATOM 827 O O . GLY A 1 104 ? 2.487 4.523 11.793 1.00 98.31 104 GLY A O 1
ATOM 828 N N . ARG A 1 105 ? 2.134 3.843 9.684 1.00 98.00 105 ARG A N 1
ATOM 829 C CA . ARG A 1 105 ? 0.854 3.180 9.998 1.00 98.00 105 ARG A CA 1
ATOM 830 C C . ARG A 1 105 ? 1.070 1.925 10.837 1.00 98.00 105 ARG A C 1
ATOM 832 O O . ARG A 1 105 ? 0.300 1.702 11.767 1.00 98.00 105 ARG A O 1
ATOM 839 N N . PHE A 1 106 ? 2.103 1.146 10.531 1.00 98.12 106 PHE A N 1
ATOM 840 C CA . PHE A 1 106 ? 2.458 -0.058 11.272 1.00 98.12 106 PHE A CA 1
ATOM 841 C C . PHE A 1 106 ? 2.869 0.274 12.712 1.00 98.12 106 PHE A C 1
ATOM 843 O O . PHE A 1 106 ? 2.329 -0.305 13.650 1.00 98.12 106 PHE A O 1
ATOM 850 N N . GLU A 1 107 ? 3.705 1.295 12.917 1.00 98.19 107 GLU A N 1
ATOM 851 C CA . GLU A 1 107 ? 4.039 1.786 14.262 1.00 98.19 107 GLU A CA 1
ATOM 852 C C . GLU A 1 107 ? 2.800 2.247 15.042 1.00 98.19 107 GLU A C 1
ATOM 854 O O . GLU A 1 107 ? 2.660 1.965 16.234 1.00 98.19 107 GLU A O 1
ATOM 859 N N . THR A 1 108 ? 1.875 2.943 14.375 1.00 98.31 108 THR A N 1
ATOM 860 C CA . THR A 1 108 ? 0.621 3.388 14.999 1.00 98.31 108 THR A CA 1
ATOM 861 C C . THR A 1 108 ? -0.254 2.203 15.410 1.00 98.31 108 THR A C 1
ATOM 863 O O . THR A 1 108 ? -0.854 2.235 16.486 1.00 98.31 108 THR A O 1
ATOM 866 N N . LEU A 1 109 ? -0.335 1.166 14.571 1.00 98.38 109 LEU A N 1
ATOM 867 C CA . LEU A 1 109 ? -1.072 -0.060 14.876 1.00 98.38 109 LEU A CA 1
ATOM 868 C C . LEU A 1 109 ? -0.452 -0.796 16.064 1.00 98.38 109 LEU A C 1
ATOM 870 O O . LEU A 1 109 ? -1.172 -1.060 17.020 1.00 98.38 109 LEU A O 1
ATOM 874 N N . ASN A 1 110 ? 0.868 -0.990 16.079 1.00 98.19 110 ASN A N 1
ATOM 875 C CA . ASN A 1 110 ? 1.565 -1.649 17.189 1.00 98.19 110 ASN A CA 1
ATOM 876 C C . ASN A 1 110 ? 1.359 -0.912 18.522 1.00 98.19 110 ASN A C 1
ATOM 878 O O . ASN A 1 110 ? 1.167 -1.534 19.563 1.00 98.19 110 ASN A O 1
ATOM 882 N N . ARG A 1 111 ? 1.348 0.431 18.514 1.00 98.38 111 ARG A N 1
ATOM 883 C CA . ARG A 1 111 ? 1.035 1.221 19.721 1.00 98.38 111 ARG A CA 1
ATOM 884 C C . ARG A 1 111 ? -0.397 0.997 20.204 1.00 98.38 111 ARG A C 1
ATOM 886 O O . ARG A 1 111 ? -0.621 0.912 21.409 1.00 98.38 111 ARG A O 1
ATOM 893 N N . LYS A 1 112 ? -1.363 0.929 19.283 1.00 98.25 112 LYS A N 1
ATOM 894 C CA . LYS A 1 112 ? -2.768 0.663 19.624 1.00 98.25 112 LYS A CA 1
ATOM 895 C C . LYS A 1 112 ? -2.965 -0.754 20.150 1.00 98.25 112 LYS A C 1
ATOM 897 O O . LYS A 1 112 ? -3.695 -0.917 21.119 1.00 98.25 112 LYS A O 1
ATOM 902 N N . GLU A 1 113 ? -2.300 -1.733 19.551 1.00 98.38 113 GLU A N 1
ATOM 903 C CA . GLU A 1 113 ? -2.318 -3.129 19.991 1.00 98.38 113 GLU A CA 1
ATOM 904 C C . GLU A 1 113 ? -1.751 -3.258 21.409 1.00 98.38 113 GLU A C 1
ATOM 906 O O . GLU A 1 113 ? -2.442 -3.739 22.299 1.00 98.38 113 GLU A O 1
ATOM 911 N N . ALA A 1 114 ? -0.583 -2.668 21.683 1.00 98.25 114 ALA A N 1
ATOM 912 C CA . ALA A 1 114 ? -0.017 -2.645 23.034 1.00 98.25 114 ALA A CA 1
ATOM 913 C C . ALA A 1 114 ? -0.938 -1.957 24.065 1.00 98.25 114 ALA A C 1
ATOM 915 O O . ALA A 1 114 ? -1.047 -2.400 25.210 1.00 98.25 114 ALA A O 1
ATOM 916 N N . GLN A 1 115 ? -1.623 -0.875 23.674 1.00 98.25 115 GLN A N 1
ATOM 917 C CA . GLN A 1 115 ? -2.604 -0.213 24.538 1.00 98.25 115 GLN A CA 1
ATOM 918 C C . GLN A 1 115 ? -3.830 -1.101 24.797 1.00 98.25 115 GLN A C 1
ATOM 920 O O . GLN A 1 115 ? -4.368 -1.095 25.906 1.00 98.25 115 GLN A O 1
ATOM 925 N N . GLN A 1 116 ? -4.287 -1.833 23.783 1.00 98.12 116 GLN A N 1
ATOM 926 C CA . GLN A 1 116 ? -5.410 -2.754 23.894 1.00 98.12 116 GLN A CA 1
ATOM 927 C C . GLN A 1 116 ? -5.062 -3.933 24.807 1.00 98.12 116 GLN A C 1
ATOM 929 O O . GLN A 1 116 ? -5.826 -4.199 25.730 1.00 98.12 116 GLN A O 1
ATOM 934 N N . ASP A 1 117 ? -3.879 -4.527 24.651 1.00 98.31 117 ASP A N 1
ATOM 935 C CA . ASP A 1 117 ? -3.369 -5.588 25.526 1.00 98.31 117 ASP A CA 1
ATOM 936 C C . ASP A 1 117 ? -3.279 -5.143 26.993 1.00 98.31 117 ASP A C 1
ATOM 938 O O . ASP A 1 117 ? -3.623 -5.899 27.904 1.00 98.31 117 ASP A O 1
ATOM 942 N N . SER A 1 118 ? -2.823 -3.909 27.251 1.00 98.25 118 SER A N 1
ATOM 943 C CA . SER A 1 118 ? -2.789 -3.353 28.614 1.00 98.25 118 SER A CA 1
ATOM 944 C C . SER A 1 118 ? -4.193 -3.256 29.204 1.00 98.25 118 SER A C 1
ATOM 946 O O . SER A 1 118 ? -4.431 -3.711 30.321 1.00 98.25 118 SER A O 1
ATOM 948 N N . ARG A 1 119 ? -5.143 -2.714 28.433 1.00 98.06 119 ARG A N 1
ATOM 949 C CA . ARG A 1 119 ? -6.541 -2.584 28.861 1.00 98.06 119 ARG A CA 1
ATOM 950 C C . ARG A 1 119 ? -7.198 -3.935 29.092 1.00 98.06 119 ARG A C 1
ATOM 952 O O . ARG A 1 119 ? -7.969 -4.072 30.032 1.00 98.06 119 ARG A O 1
ATOM 959 N N . GLU A 1 120 ? -6.908 -4.926 28.259 1.00 98.12 120 GLU A N 1
ATOM 960 C CA . GLU A 1 120 ? -7.444 -6.276 28.416 1.00 98.12 120 GLU A CA 1
ATOM 961 C C . GLU A 1 120 ? -6.942 -6.925 29.710 1.00 98.12 120 GLU A C 1
ATOM 963 O O . GLU A 1 120 ? -7.735 -7.483 30.468 1.00 98.12 120 GLU A O 1
ATOM 968 N N . LYS A 1 121 ? -5.652 -6.763 30.031 1.00 98.00 121 LYS A N 1
ATOM 969 C CA . LYS A 1 121 ? -5.086 -7.216 31.312 1.00 98.00 121 LYS A CA 1
ATOM 970 C C . LYS A 1 121 ? -5.723 -6.503 32.504 1.00 98.00 121 LYS A C 1
ATOM 972 O O . LYS A 1 121 ? -6.111 -7.167 33.461 1.00 98.00 121 LYS A O 1
ATOM 977 N N . GLU A 1 122 ? -5.868 -5.180 32.444 1.00 97.94 122 GLU A N 1
ATOM 978 C CA . GLU A 1 122 ? -6.528 -4.390 33.494 1.00 97.94 122 GLU A CA 1
ATOM 979 C C . GLU A 1 122 ? -7.981 -4.835 33.711 1.00 97.94 122 GLU A C 1
ATOM 981 O O . GLU A 1 122 ? -8.393 -5.082 34.844 1.00 97.94 122 GLU A O 1
ATOM 986 N N . LEU A 1 123 ? -8.747 -5.006 32.629 1.00 97.75 123 LEU A N 1
ATOM 987 C CA . LEU A 1 123 ? -10.130 -5.480 32.688 1.00 97.75 123 LEU A CA 1
ATOM 988 C C . LEU A 1 123 ? -10.226 -6.908 33.227 1.00 97.75 123 LEU A C 1
ATOM 990 O O . LEU A 1 123 ? -11.133 -7.202 34.003 1.00 97.75 123 LEU A O 1
ATOM 994 N N . SER A 1 124 ? -9.293 -7.786 32.859 1.00 98.12 124 SER A N 1
ATOM 995 C CA . SER A 1 124 ? -9.242 -9.151 33.384 1.00 98.12 124 SER A CA 1
ATOM 996 C C . SER A 1 124 ? -9.000 -9.168 34.894 1.00 98.12 124 SER A C 1
ATOM 998 O O . SER A 1 124 ? -9.641 -9.948 35.601 1.00 98.12 124 SER A O 1
ATOM 1000 N N . VAL A 1 125 ? -8.095 -8.322 35.397 1.00 98.12 125 VAL A N 1
ATOM 1001 C CA . VAL A 1 125 ? -7.831 -8.196 36.838 1.00 98.12 125 VAL A CA 1
ATOM 1002 C C . VAL A 1 125 ? -9.068 -7.657 37.549 1.00 98.12 125 VAL A C 1
ATOM 1004 O O . VAL A 1 125 ? -9.560 -8.298 38.475 1.00 98.12 125 VAL A O 1
ATOM 1007 N N . LEU A 1 126 ? -9.637 -6.553 37.056 1.00 97.81 126 LEU A N 1
ATOM 1008 C CA . LEU A 1 126 ? -10.828 -5.941 37.643 1.00 97.81 126 LEU A CA 1
ATOM 1009 C C . LEU A 1 126 ? -12.022 -6.905 37.660 1.00 97.81 126 LEU A C 1
ATOM 1011 O O . LEU A 1 126 ? -12.754 -6.973 38.643 1.00 97.81 126 LEU A O 1
ATOM 1015 N N . SER A 1 127 ? -12.214 -7.680 36.590 1.00 97.50 127 SER A N 1
ATOM 1016 C CA . SER A 1 127 ? -13.272 -8.689 36.521 1.00 97.50 127 SER A CA 1
ATOM 1017 C C . SER A 1 127 ? -13.087 -9.781 37.575 1.00 97.50 127 SER A C 1
ATOM 1019 O O . SER A 1 127 ? -14.072 -10.224 38.163 1.00 97.50 127 SER A O 1
ATOM 1021 N N . SER A 1 128 ? -11.849 -10.217 37.818 1.00 97.62 128 SER A N 1
ATOM 1022 C CA . SER A 1 128 ? -11.534 -11.206 38.855 1.00 97.62 128 SER A CA 1
ATOM 1023 C C . SER A 1 128 ? -11.797 -10.648 40.257 1.00 97.62 128 SER A C 1
ATOM 1025 O O . SER A 1 128 ? -12.482 -11.281 41.061 1.00 97.62 128 SER A O 1
ATOM 1027 N N . GLU A 1 129 ? -11.337 -9.424 40.530 1.00 97.25 129 GLU A N 1
ATOM 1028 C CA . GLU A 1 129 ? -11.570 -8.732 41.803 1.00 97.25 129 GLU A CA 1
ATOM 1029 C C . GLU A 1 129 ? -13.063 -8.521 42.075 1.00 97.25 129 GLU A C 1
ATOM 1031 O O . GLU A 1 129 ? -13.535 -8.764 43.186 1.00 97.25 129 GLU A O 1
ATOM 1036 N N . LEU A 1 130 ? -13.833 -8.127 41.056 1.00 96.94 130 LEU A N 1
ATOM 1037 C CA . LEU A 1 130 ? -15.281 -7.955 41.160 1.00 96.94 130 LEU A CA 1
ATOM 1038 C C . LEU A 1 130 ? -15.980 -9.277 41.505 1.00 96.94 130 LEU A C 1
ATOM 1040 O O . LEU A 1 130 ? -16.902 -9.295 42.323 1.00 96.94 130 LEU A O 1
ATOM 1044 N N . LEU A 1 131 ? -15.538 -10.383 40.902 1.00 97.12 131 LEU A N 1
ATOM 1045 C CA . LEU A 1 131 ? -16.101 -11.707 41.152 1.00 97.12 131 LEU A CA 1
ATOM 1046 C C . LEU A 1 131 ? -15.828 -12.153 42.596 1.00 97.12 131 LEU A C 1
ATOM 1048 O O . LEU A 1 131 ? -16.759 -12.547 43.299 1.00 97.12 131 LEU A O 1
ATOM 1052 N N . GLN A 1 132 ? -14.595 -11.970 43.080 1.00 96.56 132 GLN A N 1
ATOM 1053 C CA . GLN A 1 132 ? -14.230 -12.239 44.475 1.00 96.56 132 GLN A CA 1
ATOM 1054 C C . GLN A 1 132 ? -14.996 -11.349 45.461 1.00 96.56 132 GLN A C 1
ATOM 1056 O O . GLN A 1 132 ? -15.470 -11.817 46.498 1.00 96.56 132 GLN A O 1
ATOM 1061 N N . ALA A 1 133 ? -15.152 -10.061 45.147 1.00 95.81 133 ALA A N 1
ATOM 1062 C CA . ALA A 1 133 ? -15.921 -9.139 45.974 1.00 95.81 1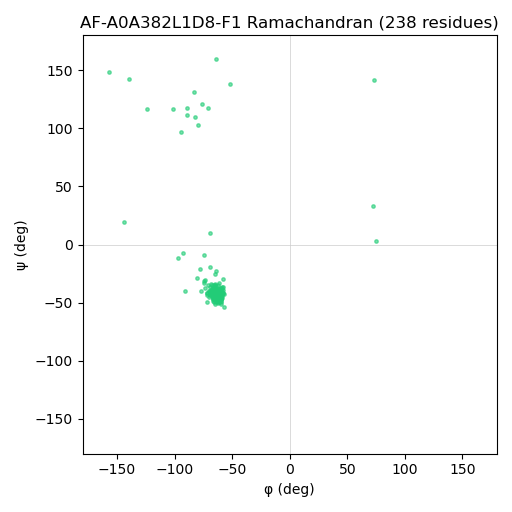33 ALA A CA 1
ATOM 1063 C C . ALA A 1 133 ? -17.393 -9.563 46.055 1.00 95.81 133 ALA A C 1
ATOM 1065 O O . ALA A 1 133 ? -17.979 -9.539 47.139 1.00 95.81 133 ALA A O 1
ATOM 1066 N N . ARG A 1 134 ? -17.981 -9.999 44.933 1.00 95.94 134 ARG A N 1
ATOM 1067 C CA . ARG A 1 134 ? -19.358 -10.497 44.876 1.00 95.94 134 ARG A CA 1
ATOM 1068 C C . ARG A 1 134 ? -19.544 -11.745 45.738 1.00 95.94 134 ARG A C 1
ATOM 1070 O O . ARG A 1 134 ? -20.451 -11.756 46.566 1.00 95.94 134 ARG A O 1
ATOM 1077 N N . GLU A 1 135 ? -18.662 -12.735 45.616 1.00 95.88 135 GLU A N 1
ATOM 1078 C CA . GLU A 1 135 ? -18.673 -13.930 46.476 1.00 95.88 135 GLU A CA 1
ATOM 1079 C C . GLU A 1 135 ? -18.503 -13.561 47.961 1.00 95.88 135 GLU A C 1
ATOM 1081 O O . GLU A 1 135 ? -19.194 -14.080 48.842 1.00 95.88 135 GLU A O 1
ATOM 1086 N N . GLY A 1 136 ? -17.621 -12.604 48.263 1.00 94.50 136 GLY A N 1
ATOM 1087 C CA . GLY A 1 136 ? -17.419 -12.085 49.614 1.00 94.50 136 GLY A CA 1
ATOM 1088 C C . GLY A 1 136 ? -18.661 -11.398 50.197 1.00 94.50 136 GLY A C 1
ATOM 1089 O O . GLY A 1 136 ? -18.949 -11.540 51.387 1.00 94.50 136 GLY A O 1
ATOM 1090 N N . VAL A 1 137 ? -19.412 -10.655 49.381 1.00 94.69 137 VAL A N 1
ATOM 1091 C CA . VAL A 1 137 ? -20.680 -10.029 49.786 1.00 94.69 137 VAL A CA 1
ATOM 1092 C C . VAL A 1 137 ? -21.758 -11.085 50.000 1.00 94.69 137 VAL A C 1
ATOM 1094 O O . VAL A 1 137 ? -22.433 -11.047 51.024 1.00 94.69 137 VAL A O 1
ATOM 1097 N N . GLU A 1 138 ? -21.889 -12.047 49.089 1.00 94.69 138 GLU A N 1
ATOM 1098 C CA . GLU A 1 138 ? -22.891 -13.113 49.170 1.00 94.69 138 GLU A CA 1
ATOM 1099 C C . GLU A 1 138 ? -22.676 -13.992 50.409 1.00 94.69 138 GLU A C 1
ATOM 1101 O O . GLU A 1 138 ? -23.591 -14.203 51.205 1.00 94.69 138 GLU A O 1
ATOM 1106 N N . THR A 1 139 ? -21.432 -14.398 50.672 1.00 95.56 139 THR A N 1
ATOM 1107 C CA . THR A 1 139 ? -21.085 -15.160 51.882 1.00 95.56 139 THR A CA 1
ATOM 1108 C C . THR A 1 139 ? -21.331 -14.373 53.171 1.00 95.56 139 THR A C 1
ATOM 1110 O O . THR A 1 139 ? -21.800 -14.941 54.161 1.00 95.56 139 THR A O 1
ATOM 1113 N N . LYS A 1 140 ? -21.042 -13.063 53.196 1.00 92.75 140 LYS A N 1
ATOM 1114 C CA . LYS A 1 140 ? -21.376 -12.197 54.339 1.00 92.75 140 LYS A CA 1
ATOM 1115 C C . LYS A 1 140 ? -22.884 -12.051 54.512 1.00 92.75 140 LYS A C 1
ATOM 1117 O O . LYS A 1 140 ? -23.343 -12.124 55.646 1.00 92.75 140 LYS A O 1
ATOM 1122 N N . ALA A 1 141 ? -23.637 -11.884 53.427 1.00 91.69 141 ALA A N 1
ATOM 1123 C CA . ALA A 1 141 ? -25.091 -11.777 53.461 1.00 91.69 141 ALA A CA 1
ATOM 1124 C C . ALA A 1 141 ? -25.721 -13.040 54.064 1.00 91.69 141 ALA A C 1
ATOM 1126 O O . ALA A 1 141 ? -26.493 -12.927 55.012 1.00 91.69 141 ALA A O 1
ATOM 1127 N N . VAL A 1 142 ? -25.293 -14.229 53.624 1.00 92.69 142 VAL A N 1
ATOM 1128 C CA . VAL A 1 142 ? -25.733 -15.511 54.203 1.00 92.69 142 VAL A CA 1
ATOM 1129 C C . VAL A 1 142 ? -25.376 -15.606 55.691 1.00 92.69 142 VAL A C 1
ATOM 1131 O O . VAL A 1 142 ? -26.214 -15.971 56.510 1.00 92.69 142 VAL A O 1
ATOM 1134 N N . LYS A 1 143 ? -24.152 -15.230 56.091 1.00 90.81 143 LYS A N 1
ATOM 1135 C CA . LYS A 1 143 ? -23.754 -15.235 57.514 1.00 90.81 143 LYS A CA 1
ATOM 1136 C C . LYS A 1 143 ? -24.582 -14.273 58.366 1.00 90.81 143 LYS A C 1
ATOM 1138 O O . LYS A 1 143 ? -24.924 -14.614 59.497 1.00 90.81 143 LYS A O 1
ATOM 1143 N N . ILE A 1 144 ? -24.865 -13.075 57.853 1.00 86.25 144 ILE A N 1
ATOM 1144 C CA . ILE A 1 144 ? -25.699 -12.079 58.534 1.00 86.25 144 ILE A CA 1
ATOM 1145 C C . ILE A 1 144 ? -27.119 -12.616 58.676 1.00 86.25 144 ILE A C 1
ATOM 1147 O O . ILE A 1 144 ? -27.652 -12.570 59.780 1.00 86.25 144 ILE A O 1
ATOM 1151 N N . GLN A 1 145 ? -27.691 -13.178 57.608 1.00 85.88 145 GLN A N 1
ATOM 1152 C CA . GLN A 1 145 ? -29.016 -13.788 57.633 1.00 85.88 145 GLN A CA 1
ATOM 1153 C C . GLN A 1 145 ? -29.094 -14.891 58.693 1.00 85.88 145 GLN A C 1
ATOM 1155 O O . GLN A 1 145 ? -29.896 -14.779 59.613 1.00 85.88 145 GLN A O 1
ATOM 1160 N N . ASN A 1 146 ? -28.184 -15.867 58.663 1.00 86.12 146 ASN A N 1
ATOM 1161 C CA . ASN A 1 146 ? -28.157 -16.955 59.645 1.00 86.12 146 ASN A CA 1
ATOM 1162 C C . ASN A 1 146 ? -28.022 -16.441 61.089 1.00 86.12 146 ASN A C 1
ATOM 1164 O O . ASN A 1 146 ? -28.596 -17.001 62.021 1.00 86.12 146 ASN A O 1
ATOM 1168 N N . ARG A 1 147 ? -27.248 -15.368 61.304 1.00 83.06 147 ARG A N 1
ATOM 1169 C CA . ARG A 1 147 ? -27.076 -14.784 62.639 1.00 83.06 147 ARG A CA 1
ATOM 1170 C C . ARG A 1 147 ? -28.308 -14.011 63.099 1.00 83.06 147 ARG A C 1
ATOM 1172 O O . ARG A 1 147 ? -28.627 -14.073 64.281 1.00 83.06 147 ARG A O 1
ATOM 1179 N N . LEU A 1 148 ? -28.990 -13.309 62.197 1.00 79.31 148 LEU A N 1
ATOM 1180 C CA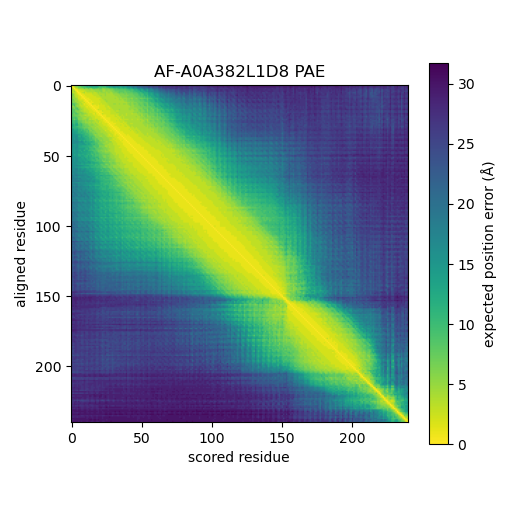 . LEU A 1 148 ? -30.266 -12.657 62.491 1.00 79.31 148 LEU A CA 1
ATOM 1181 C C . LEU A 1 148 ? -31.343 -13.689 62.826 1.00 79.31 148 LEU A C 1
ATOM 1183 O O . LEU A 1 148 ? -32.039 -13.506 63.816 1.00 79.31 148 LEU A O 1
ATOM 1187 N N . GLU A 1 149 ? -31.418 -14.791 62.078 1.00 83.38 149 GLU A N 1
ATOM 1188 C CA . GLU A 1 149 ? -32.332 -15.905 62.365 1.00 83.38 149 GLU A CA 1
ATOM 1189 C C . GLU A 1 149 ? -32.021 -16.539 63.732 1.00 83.38 149 GLU A C 1
ATOM 1191 O O . GLU A 1 149 ? -32.914 -16.743 64.551 1.00 83.38 149 GLU A O 1
ATOM 1196 N N . SER A 1 150 ? -30.737 -16.745 64.046 1.00 80.75 150 SER A N 1
ATOM 1197 C CA . SER A 1 150 ? -30.321 -17.270 65.352 1.00 80.75 150 SER A CA 1
ATOM 1198 C C . SER A 1 150 ? -30.616 -16.325 66.524 1.00 80.75 150 SER A C 1
ATOM 1200 O O . SER A 1 150 ? -30.926 -16.813 67.607 1.00 80.75 150 SER A O 1
ATOM 1202 N N . ILE A 1 151 ? -30.482 -15.003 66.354 1.00 77.38 151 ILE A N 1
ATOM 1203 C CA . ILE A 1 151 ? -30.779 -14.015 67.410 1.00 77.38 151 ILE A CA 1
ATOM 1204 C C . ILE A 1 151 ? -32.290 -13.816 67.555 1.00 77.38 151 ILE A C 1
ATOM 1206 O O . ILE A 1 151 ? -32.783 -13.696 68.673 1.00 77.38 151 ILE A O 1
ATOM 1210 N N . GLY A 1 152 ? -33.016 -13.773 66.436 1.00 75.75 152 GLY A N 1
ATOM 1211 C CA . GLY A 1 152 ? -34.469 -13.632 66.408 1.00 75.75 152 GLY A CA 1
ATOM 1212 C C . GLY A 1 152 ? -35.204 -14.868 66.925 1.00 75.75 152 GLY A C 1
ATOM 1213 O O . GLY A 1 152 ? -36.360 -14.752 67.311 1.00 75.75 152 GLY A O 1
ATOM 1214 N N . GLY A 1 153 ? -34.541 -16.030 66.965 1.00 75.56 153 GLY A N 1
ATOM 1215 C CA . GLY A 1 153 ? -35.126 -17.293 67.425 1.00 75.56 153 GLY A CA 1
ATOM 1216 C C . GLY A 1 153 ? -36.095 -17.931 66.425 1.00 75.56 153 GLY A C 1
ATOM 1217 O O . GLY A 1 153 ? -36.667 -18.972 66.726 1.00 75.56 153 GLY A O 1
ATOM 1218 N N . PHE A 1 154 ? -36.244 -17.324 65.247 1.00 73.19 154 PHE A N 1
ATOM 1219 C CA . PHE A 1 154 ? -37.092 -17.765 64.146 1.00 73.19 154 PHE A CA 1
ATOM 1220 C C . PHE A 1 154 ? -36.344 -17.532 62.831 1.00 73.19 154 PHE A C 1
ATOM 1222 O O . 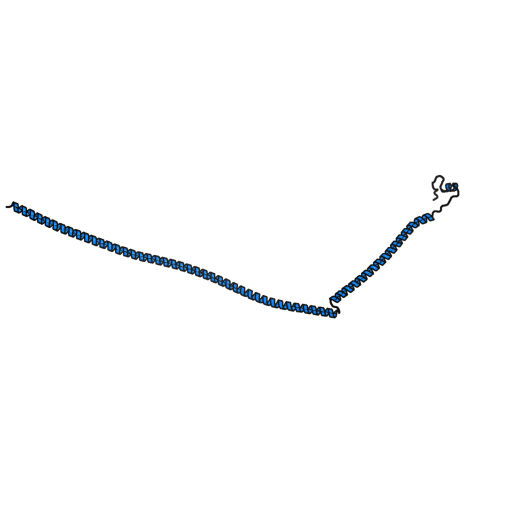PHE A 1 154 ? -35.669 -16.512 62.662 1.00 73.19 154 PHE A O 1
ATOM 1229 N N . SER A 1 155 ? -36.482 -18.448 61.876 1.00 79.50 155 SER A N 1
ATOM 1230 C CA . SER A 1 155 ? -36.063 -18.211 60.493 1.00 79.50 155 SER A CA 1
ATOM 1231 C C . SER A 1 155 ? -36.884 -17.081 59.859 1.00 79.50 155 SER A C 1
ATOM 1233 O O . SER A 1 155 ? -37.998 -16.784 60.296 1.00 79.50 155 SER A O 1
ATOM 1235 N N . ALA A 1 156 ? -36.385 -16.455 58.787 1.00 73.75 156 ALA A N 1
ATOM 1236 C CA . ALA A 1 156 ? -37.142 -15.405 58.094 1.00 73.75 156 ALA A CA 1
ATOM 1237 C C . ALA A 1 156 ? -38.514 -15.897 57.579 1.00 73.75 156 ALA A C 1
ATOM 1239 O O . ALA A 1 156 ? -39.466 -15.120 57.483 1.00 73.75 156 ALA A O 1
ATOM 1240 N N . ILE A 1 157 ? -38.611 -17.191 57.258 1.00 79.06 157 ILE A N 1
ATOM 1241 C CA . ILE A 1 157 ? -39.848 -17.846 56.824 1.00 79.06 157 ILE A CA 1
ATOM 1242 C C . ILE A 1 157 ? -40.801 -17.999 58.011 1.00 79.06 157 ILE A C 1
ATOM 1244 O O . ILE A 1 157 ? -41.945 -17.560 57.918 1.00 79.06 157 ILE A O 1
ATOM 1248 N N . GLU A 1 158 ? -40.316 -18.533 59.134 1.00 77.94 158 GLU A N 1
ATOM 1249 C CA . GLU A 1 158 ? -41.110 -18.710 60.357 1.00 77.94 158 GLU A CA 1
ATOM 1250 C C . GLU A 1 158 ? -41.597 -17.368 60.914 1.00 77.94 158 GLU A C 1
ATOM 1252 O O . GLU A 1 158 ? -42.772 -17.231 61.242 1.00 77.94 158 GLU A O 1
ATOM 1257 N N . ALA A 1 159 ? -40.742 -16.340 60.942 1.00 75.81 159 ALA A N 1
ATOM 1258 C CA . ALA A 1 159 ? -41.120 -15.003 61.396 1.00 75.81 159 ALA A CA 1
ATOM 1259 C C . ALA A 1 159 ? -42.215 -14.380 60.512 1.00 75.81 159 ALA A C 1
ATOM 1261 O O . ALA A 1 159 ? -43.138 -13.738 61.014 1.00 75.81 159 ALA A O 1
ATOM 1262 N N . LYS A 1 160 ? -42.142 -14.583 59.189 1.00 79.19 160 LYS A N 1
ATOM 1263 C CA . LYS A 1 160 ? -43.173 -14.120 58.251 1.00 79.19 160 LYS A CA 1
ATOM 1264 C C . LYS A 1 160 ? -44.488 -14.872 58.445 1.00 79.19 160 LYS A C 1
ATOM 1266 O O . LYS A 1 160 ? -45.549 -14.257 58.391 1.00 79.19 160 LYS A O 1
ATOM 1271 N N . GLU A 1 161 ? -44.425 -16.182 58.644 1.00 83.94 161 GLU A N 1
ATOM 1272 C CA . GLU A 1 161 ? -45.604 -17.019 58.866 1.00 83.94 161 GLU A CA 1
ATOM 1273 C C . GLU A 1 161 ? -46.292 -16.679 60.192 1.00 83.94 161 GLU A C 1
ATOM 1275 O O . GLU A 1 161 ? -47.512 -16.516 60.229 1.00 83.94 161 GLU A O 1
ATOM 1280 N N . GLN A 1 162 ? -45.514 -16.464 61.255 1.00 79.81 162 GLN A N 1
ATOM 1281 C CA . GLN A 1 162 ? -46.029 -16.023 62.545 1.00 79.81 162 GLN A CA 1
ATOM 1282 C C . GLN A 1 162 ? -46.676 -14.636 62.455 1.00 79.81 162 GLN A C 1
ATOM 1284 O O . GLN A 1 162 ? -47.819 -14.486 62.872 1.00 79.81 162 GLN A O 1
ATOM 1289 N N . LEU A 1 163 ? -46.015 -13.658 61.822 1.00 77.62 163 LEU A N 1
ATOM 1290 C CA . LEU A 1 163 ? -46.592 -12.326 61.614 1.00 77.62 163 LEU A CA 1
ATOM 1291 C C . LEU A 1 163 ? -47.923 -12.391 60.852 1.00 77.62 163 LEU A C 1
ATOM 1293 O O . LEU A 1 163 ? -48.873 -11.701 61.209 1.00 77.62 163 LEU A O 1
ATOM 1297 N N . LEU A 1 164 ? -48.008 -13.214 59.803 1.00 82.75 164 LEU A N 1
ATOM 1298 C CA . LEU A 1 164 ? -49.246 -13.387 59.041 1.00 82.75 164 LEU A CA 1
ATOM 1299 C C . LEU A 1 164 ? -50.362 -14.014 59.888 1.00 82.75 164 LEU A C 1
ATOM 1301 O O . LEU A 1 164 ? -51.516 -13.605 59.759 1.00 82.75 164 LEU A O 1
ATOM 1305 N N . ASN A 1 165 ? -50.034 -14.977 60.750 1.00 86.69 165 ASN A N 1
ATOM 1306 C CA . ASN A 1 165 ? -51.000 -15.596 61.658 1.00 86.69 165 ASN A CA 1
ATOM 1307 C C . ASN A 1 165 ? -51.479 -14.631 62.751 1.00 86.69 165 ASN A C 1
ATOM 1309 O O . ASN A 1 165 ? -52.680 -14.577 63.024 1.00 86.69 165 ASN A O 1
ATOM 1313 N N . ASP A 1 166 ? -50.579 -13.839 63.332 1.00 83.31 166 ASP A N 1
ATOM 1314 C CA . ASP A 1 166 ? -50.927 -12.828 64.334 1.00 83.31 166 ASP A CA 1
ATOM 1315 C C . ASP A 1 166 ? -51.858 -11.770 63.724 1.00 83.31 166 ASP A C 1
ATOM 1317 O O . ASP A 1 166 ? -52.928 -11.490 64.264 1.00 83.31 166 ASP A O 1
ATOM 1321 N N . LEU A 1 167 ? -51.519 -11.276 62.529 1.00 83.00 167 LEU A N 1
ATOM 1322 C CA . LEU A 1 167 ? -52.299 -10.268 61.806 1.00 83.00 167 LEU A CA 1
ATOM 1323 C C . LEU A 1 167 ? -53.670 -10.808 61.368 1.00 83.00 167 LEU A C 1
ATOM 1325 O O . LEU A 1 167 ? -54.669 -10.089 61.394 1.00 83.00 167 LEU A O 1
ATOM 1329 N N . LYS A 1 168 ? -53.751 -12.098 61.019 1.00 88.12 168 LYS A N 1
ATOM 1330 C CA . LYS A 1 168 ? -55.027 -12.780 60.771 1.00 88.12 168 LYS A CA 1
ATOM 1331 C C . LYS A 1 168 ? -55.884 -12.845 62.039 1.00 88.12 168 LYS A C 1
ATOM 1333 O O . LYS A 1 168 ? -57.076 -12.562 61.973 1.00 88.12 168 LYS A O 1
ATOM 1338 N N . THR A 1 169 ? -55.286 -13.201 63.173 1.00 90.06 169 THR A N 1
ATOM 1339 C CA . THR A 1 169 ? -55.992 -13.319 64.459 1.00 90.06 169 THR A CA 1
ATOM 1340 C C . THR A 1 169 ? -56.518 -11.961 64.929 1.00 90.06 169 THR A C 1
ATOM 1342 O O . THR A 1 169 ? -57.660 -11.859 65.375 1.00 90.06 169 THR A O 1
ATOM 1345 N N . GLU A 1 170 ? -55.719 -10.904 64.776 1.00 89.50 170 GLU A N 1
ATOM 1346 C CA . GLU A 1 170 ? -56.123 -9.525 65.067 1.00 89.50 170 GLU A CA 1
ATOM 1347 C C . GLU A 1 170 ? -57.294 -9.084 64.176 1.00 89.50 170 GLU A C 1
ATOM 1349 O O . GLU A 1 170 ? -58.314 -8.614 64.680 1.00 89.50 170 GLU A O 1
ATOM 1354 N N . ALA A 1 171 ? -57.214 -9.343 62.866 1.00 89.56 171 ALA A N 1
ATOM 1355 C CA . ALA A 1 171 ? -58.298 -9.034 61.936 1.00 89.56 171 ALA A CA 1
ATOM 1356 C C . ALA A 1 171 ? -59.604 -9.788 62.265 1.00 89.56 171 ALA A C 1
ATOM 1358 O O . ALA A 1 171 ? -60.693 -9.221 62.143 1.00 89.56 171 ALA A O 1
ATOM 1359 N N . GLU A 1 172 ? -59.522 -11.052 62.696 1.00 90.94 172 GLU A N 1
ATOM 1360 C CA . GLU A 1 172 ? -60.684 -11.828 63.151 1.00 90.94 172 GLU A CA 1
ATOM 1361 C C . GLU A 1 172 ? -61.306 -11.233 64.427 1.00 90.94 172 GLU A C 1
ATOM 1363 O O . GLU A 1 172 ? -62.535 -11.130 64.525 1.00 90.94 172 GLU A O 1
ATOM 1368 N N . ALA A 1 173 ? -60.482 -10.789 65.381 1.00 91.81 173 ALA A N 1
ATOM 1369 C CA . ALA A 1 173 ? -60.944 -10.142 66.607 1.00 91.81 173 ALA A CA 1
ATOM 1370 C C . ALA A 1 173 ? -61.630 -8.792 66.328 1.00 91.81 173 ALA A C 1
ATOM 1372 O O . ALA A 1 173 ? -62.712 -8.521 66.862 1.00 91.81 173 ALA A O 1
ATOM 1373 N N . ASP A 1 174 ? -61.056 -7.971 65.450 1.00 90.75 174 ASP A N 1
ATOM 1374 C CA . ASP A 1 174 ? -6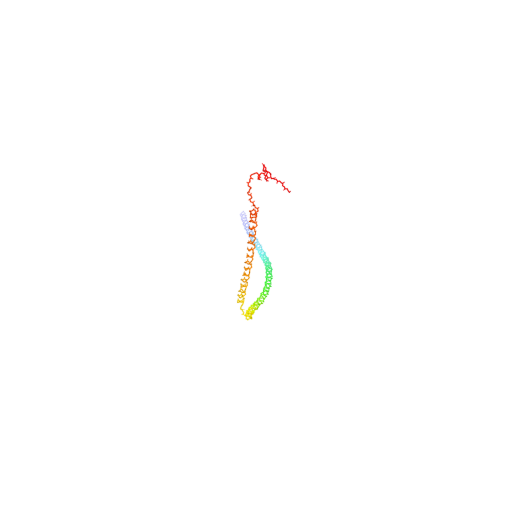1.636 -6.693 65.034 1.00 90.75 174 ASP A CA 1
ATOM 1375 C C . ASP A 1 174 ? -62.960 -6.881 64.294 1.00 90.75 174 ASP A C 1
ATOM 1377 O O . ASP A 1 174 ? -63.946 -6.197 64.589 1.00 90.75 174 ASP A O 1
ATOM 1381 N N . ALA A 1 175 ? -63.030 -7.861 63.390 1.00 89.88 175 ALA A N 1
ATOM 1382 C CA . ALA A 1 175 ? -64.267 -8.212 62.704 1.00 89.88 175 ALA A CA 1
ATOM 1383 C C . ALA A 1 175 ? -65.358 -8.663 63.691 1.00 89.88 175 ALA A C 1
ATOM 1385 O O . ALA A 1 175 ? -66.518 -8.261 63.556 1.00 89.88 175 ALA A O 1
ATOM 1386 N N . ALA A 1 176 ? -65.005 -9.454 64.711 1.00 90.88 176 ALA A N 1
ATOM 1387 C CA . ALA A 1 176 ? -65.941 -9.880 65.749 1.00 9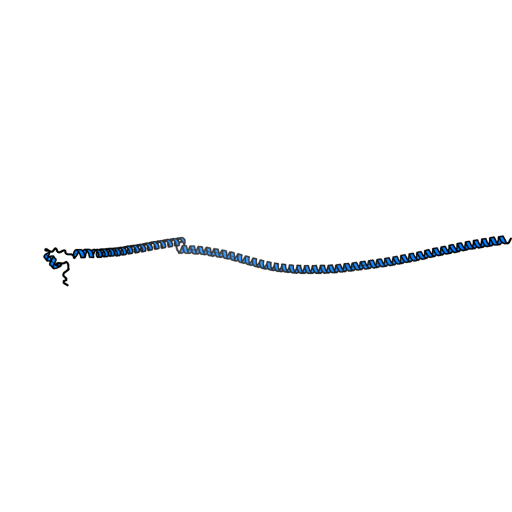0.88 176 ALA A CA 1
ATOM 1388 C C . ALA A 1 176 ? -66.451 -8.700 66.596 1.00 90.88 176 ALA A C 1
ATOM 1390 O O . ALA A 1 176 ? -67.654 -8.604 66.864 1.00 90.88 176 ALA A O 1
ATOM 1391 N N . ASN A 1 177 ? -65.566 -7.773 66.975 1.00 91.75 177 ASN A N 1
ATOM 1392 C CA . ASN A 1 177 ? -65.932 -6.559 67.708 1.00 91.75 177 ASN A CA 1
ATOM 1393 C C . ASN A 1 177 ? -66.849 -5.649 66.885 1.00 91.75 177 ASN A C 1
ATOM 1395 O O . ASN A 1 177 ? -67.871 -5.180 67.396 1.00 91.75 177 ASN A O 1
ATOM 1399 N N . LEU A 1 178 ? -66.529 -5.451 65.604 1.00 93.00 178 LEU A N 1
ATOM 1400 C CA . LEU A 1 178 ? -67.361 -4.695 64.672 1.00 93.00 178 LEU A CA 1
ATOM 1401 C C . LEU A 1 178 ? -68.747 -5.333 64.534 1.00 93.00 178 LEU A C 1
ATOM 1403 O O . LEU A 1 178 ? -69.758 -4.642 64.640 1.00 93.00 178 LEU A O 1
ATOM 1407 N N . LEU A 1 179 ? -68.809 -6.656 64.358 1.00 91.88 179 LEU A N 1
ATOM 1408 C CA . LEU A 1 179 ? -70.070 -7.384 64.243 1.00 91.88 179 LEU A CA 1
ATOM 1409 C C . LEU A 1 179 ? -70.920 -7.262 65.513 1.00 91.88 179 LEU A C 1
ATOM 1411 O O . LEU A 1 179 ? -72.138 -7.103 65.418 1.00 91.88 179 LEU A O 1
ATOM 1415 N N . ARG A 1 180 ? -70.299 -7.307 66.699 1.00 92.31 180 ARG A N 1
ATOM 1416 C CA . ARG A 1 180 ? -70.998 -7.069 67.968 1.00 92.31 180 ARG A CA 1
ATOM 1417 C C . ARG A 1 180 ? -71.579 -5.656 68.021 1.00 92.31 180 ARG A C 1
ATOM 1419 O O . ARG A 1 180 ? -72.757 -5.517 68.331 1.00 92.31 180 ARG A O 1
ATOM 1426 N N . GLY A 1 181 ? -70.801 -4.639 67.647 1.00 91.06 181 GLY A N 1
ATOM 1427 C CA . GLY A 1 181 ? -71.276 -3.253 67.582 1.00 91.06 181 GLY A CA 1
ATOM 1428 C C . GLY A 1 181 ? -72.444 -3.068 66.608 1.00 91.06 181 GLY A C 1
ATOM 1429 O O . GLY A 1 181 ? -73.444 -2.446 66.957 1.00 91.06 181 GLY A O 1
ATOM 1430 N N . ILE A 1 182 ? -72.367 -3.680 65.420 1.00 91.25 182 ILE A N 1
ATOM 1431 C CA . ILE A 1 182 ? -73.464 -3.679 64.439 1.00 91.25 182 ILE A CA 1
ATOM 1432 C C . ILE A 1 182 ? -74.724 -4.324 65.028 1.00 91.25 182 ILE A C 1
ATOM 1434 O O . ILE A 1 182 ? -75.818 -3.795 64.844 1.00 91.25 182 ILE A O 1
ATOM 1438 N N . ARG A 1 183 ? -74.594 -5.448 65.746 1.00 90.62 183 ARG A N 1
ATOM 1439 C CA . ARG A 1 183 ? -75.736 -6.121 66.386 1.00 90.62 183 ARG A CA 1
ATOM 1440 C C . ARG A 1 183 ? -76.371 -5.274 67.485 1.00 90.62 183 ARG A C 1
ATOM 1442 O O . ARG A 1 183 ? -77.588 -5.139 67.487 1.00 90.62 183 ARG A O 1
ATOM 1449 N N . GLU A 1 184 ? -75.573 -4.688 68.374 1.00 92.81 184 GLU A N 1
ATOM 1450 C CA . GLU A 1 184 ? -76.079 -3.827 69.452 1.00 92.81 184 GLU A CA 1
ATOM 1451 C C . GLU A 1 184 ? -76.799 -2.585 68.906 1.00 92.81 184 GLU A C 1
ATOM 1453 O O . GLU A 1 184 ? -77.846 -2.193 69.422 1.00 92.81 184 GLU A O 1
ATOM 1458 N N . GLU A 1 185 ? -76.274 -1.971 67.842 1.00 92.62 185 GLU A N 1
ATOM 1459 C CA . GLU A 1 185 ? -76.922 -0.828 67.192 1.00 92.62 185 GLU A CA 1
ATOM 1460 C C . GLU A 1 185 ? -78.201 -1.243 66.450 1.00 92.62 185 GLU A C 1
ATOM 1462 O O . GLU A 1 185 ? -79.220 -0.551 66.519 1.00 92.62 185 GLU A O 1
ATOM 1467 N N . ALA A 1 186 ? -78.194 -2.400 65.779 1.00 90.38 186 ALA A N 1
ATOM 1468 C CA . ALA A 1 186 ? -79.393 -2.967 65.165 1.00 90.38 186 ALA A CA 1
ATOM 1469 C C . ALA A 1 186 ? -80.483 -3.243 66.216 1.00 90.38 186 ALA A C 1
ATOM 1471 O O . ALA A 1 186 ? -81.648 -2.924 65.994 1.00 90.38 186 ALA A O 1
ATOM 1472 N N . GLU A 1 187 ? -80.111 -3.760 67.388 1.00 91.56 187 GLU A N 1
ATOM 1473 C CA . GLU A 1 187 ? -81.042 -4.015 68.487 1.00 91.56 187 GLU A CA 1
ATOM 1474 C C . GLU A 1 187 ? -81.617 -2.704 69.048 1.00 91.56 187 GLU A C 1
ATOM 1476 O O . GLU A 1 187 ? -82.837 -2.535 69.071 1.00 91.56 187 GLU A O 1
ATOM 1481 N N . LYS A 1 188 ? -80.771 -1.714 69.366 1.00 91.31 188 LYS A N 1
ATOM 1482 C CA . LYS A 1 188 ? -81.214 -0.386 69.839 1.00 91.31 188 LYS A CA 1
ATOM 1483 C C . LYS A 1 188 ? -82.102 0.343 68.831 1.00 91.31 188 LYS A C 1
ATOM 1485 O O . LYS A 1 188 ? -83.116 0.933 69.210 1.00 91.31 188 LYS A O 1
ATOM 1490 N N . SER A 1 189 ? -81.728 0.333 67.553 1.00 90.75 189 SER A N 1
ATOM 1491 C CA . SER A 1 189 ? -82.512 0.970 66.490 1.00 90.75 189 SER A CA 1
ATOM 1492 C C . SER A 1 189 ? -83.847 0.258 66.279 1.00 90.75 189 SER A C 1
ATOM 1494 O O . SER A 1 189 ? -84.871 0.934 66.158 1.00 90.75 189 SER A O 1
ATOM 1496 N N . SER A 1 190 ? -83.869 -1.079 66.334 1.00 90.81 190 SER A N 1
ATOM 1497 C CA . SER A 1 190 ? -85.105 -1.862 66.259 1.00 90.81 190 SER A CA 1
ATOM 1498 C C . SER A 1 190 ? -86.038 -1.584 67.439 1.00 90.81 190 SER A C 1
ATOM 1500 O O . SER A 1 190 ? -87.230 -1.368 67.230 1.00 90.81 190 SER A O 1
ATOM 1502 N N . GLU A 1 191 ? -85.510 -1.479 68.664 1.00 91.75 191 GLU A N 1
ATOM 1503 C CA . GLU A 1 191 ? -86.298 -1.149 69.853 1.00 91.75 191 GLU A CA 1
ATOM 1504 C C . GLU A 1 191 ? -86.866 0.275 69.763 1.00 91.75 191 GLU A C 1
ATOM 1506 O O . GLU A 1 191 ? -88.039 0.515 70.067 1.00 91.75 191 GLU A O 1
ATOM 1511 N N . ARG A 1 192 ? -86.052 1.234 69.307 1.00 91.81 192 ARG A N 1
ATOM 1512 C CA . ARG A 1 192 ? -86.481 2.620 69.103 1.00 91.81 192 ARG A CA 1
ATOM 1513 C C . ARG A 1 192 ? -87.583 2.719 68.051 1.00 91.81 192 ARG A C 1
ATOM 1515 O O . ARG A 1 192 ? -88.572 3.416 68.286 1.00 91.81 192 ARG A O 1
ATOM 1522 N N . GLU A 1 193 ? -87.437 2.031 66.921 1.00 92.06 193 GLU A N 1
ATOM 1523 C CA . GLU A 1 193 ? -88.450 2.036 65.865 1.00 92.06 193 GLU A CA 1
ATOM 1524 C C . GLU A 1 193 ? -89.721 1.301 66.315 1.00 92.06 193 GLU A C 1
ATOM 1526 O O . GLU A 1 193 ? -90.818 1.809 66.101 1.00 92.06 193 GLU A O 1
ATOM 1531 N N . ALA A 1 194 ? -89.606 0.186 67.045 1.00 90.25 194 ALA A N 1
ATOM 1532 C CA . ALA A 1 194 ? -90.752 -0.515 67.624 1.00 90.25 194 ALA A CA 1
ATOM 1533 C C . ALA A 1 194 ? -91.541 0.373 68.602 1.00 90.25 194 ALA A C 1
ATOM 1535 O O . ALA A 1 194 ? -92.765 0.475 68.495 1.00 90.25 194 ALA A O 1
ATOM 1536 N N . LYS A 1 195 ? -90.857 1.085 69.512 1.00 89.81 195 LYS A N 1
ATOM 1537 C CA . LYS A 1 195 ? -91.489 2.054 70.430 1.00 89.81 195 LYS A CA 1
ATOM 1538 C C . LYS A 1 195 ? -92.183 3.187 69.675 1.00 89.81 195 LYS A C 1
ATOM 1540 O O . LYS A 1 195 ? -93.282 3.586 70.050 1.00 89.81 195 LYS A O 1
ATOM 1545 N N . LYS A 1 196 ? -91.570 3.691 68.601 1.00 90.56 196 LYS A N 1
ATOM 1546 C CA . LYS A 1 196 ? -92.156 4.727 67.741 1.00 90.56 196 LYS A CA 1
ATOM 1547 C C . LYS A 1 196 ? -93.408 4.224 67.016 1.00 90.56 196 LYS A C 1
ATOM 1549 O O . LYS A 1 196 ? -94.409 4.936 67.001 1.00 90.56 196 LYS A O 1
ATOM 1554 N N . ILE A 1 197 ? -93.383 3.007 66.466 1.00 89.00 197 ILE A N 1
ATOM 1555 C CA . ILE A 1 197 ? -94.548 2.371 65.831 1.00 89.00 197 ILE A CA 1
ATOM 1556 C C . ILE A 1 197 ? -95.680 2.188 66.849 1.00 89.00 197 ILE A C 1
ATOM 1558 O O . ILE A 1 197 ? -96.818 2.548 66.557 1.00 89.00 197 ILE A O 1
ATOM 1562 N N . LEU A 1 198 ? -95.375 1.698 68.056 1.00 89.50 198 LEU A N 1
ATOM 1563 C CA . LEU A 1 198 ? -96.356 1.561 69.139 1.00 89.50 198 LEU A CA 1
ATOM 1564 C C . LEU A 1 198 ? -96.963 2.912 69.536 1.00 89.50 198 LEU A C 1
ATOM 1566 O O . LEU A 1 198 ? -98.180 3.020 69.648 1.00 89.50 198 LEU A O 1
ATOM 1570 N N . ALA A 1 199 ? -96.146 3.955 69.697 1.00 87.12 199 ALA A N 1
ATOM 1571 C CA . ALA A 1 199 ? -96.631 5.298 70.012 1.00 87.12 199 ALA A CA 1
ATOM 1572 C C . ALA A 1 199 ? -97.550 5.855 68.910 1.00 87.12 199 ALA A C 1
ATOM 1574 O O . ALA A 1 199 ? -98.608 6.399 69.217 1.00 87.12 199 ALA A O 1
ATOM 1575 N N . LEU A 1 200 ? -97.191 5.667 67.634 1.00 87.56 200 LEU A N 1
ATOM 1576 C CA . LEU A 1 200 ? -98.028 6.030 66.483 1.00 87.56 200 LEU A CA 1
ATOM 1577 C C . LEU A 1 200 ? -99.353 5.257 66.467 1.00 87.56 200 LEU A C 1
ATOM 1579 O O . LEU A 1 200 ? -100.397 5.844 66.189 1.00 87.56 200 LEU A O 1
ATOM 1583 N N . ALA A 1 201 ? -99.326 3.958 66.775 1.00 85.56 201 ALA A N 1
ATOM 1584 C CA . ALA A 1 201 ? -100.527 3.133 66.858 1.00 85.56 201 ALA A CA 1
ATOM 1585 C C . ALA A 1 201 ? -101.455 3.604 67.988 1.00 85.56 201 ALA A C 1
ATOM 1587 O O . ALA A 1 201 ? -102.642 3.814 67.745 1.00 85.56 201 ALA A O 1
ATOM 1588 N N . ILE A 1 202 ? -100.909 3.862 69.183 1.00 85.38 202 ILE A N 1
ATOM 1589 C CA . ILE A 1 202 ? -101.660 4.418 70.319 1.00 85.38 202 ILE A CA 1
ATOM 1590 C C . ILE A 1 202 ? -102.255 5.777 69.949 1.00 85.38 202 ILE A C 1
ATOM 1592 O O . ILE A 1 202 ? -103.447 5.983 70.143 1.00 85.38 202 ILE A O 1
ATOM 1596 N N . GLN A 1 203 ? -101.464 6.691 69.380 1.00 80.81 203 GLN A N 1
ATOM 1597 C CA . GLN A 1 203 ? -101.942 8.015 68.972 1.00 80.81 203 GLN A CA 1
ATOM 1598 C C . GLN A 1 203 ? -103.086 7.923 67.951 1.00 80.81 203 GLN A C 1
ATOM 1600 O O . GLN A 1 203 ? -104.020 8.720 68.007 1.00 80.81 203 GLN A O 1
ATOM 1605 N N . ARG A 1 204 ? -103.029 6.945 67.038 1.00 82.50 204 ARG A N 1
ATOM 1606 C CA . ARG A 1 204 ? -104.074 6.711 66.036 1.00 82.50 204 ARG A CA 1
ATOM 1607 C C . ARG A 1 204 ? -105.352 6.129 66.648 1.00 82.50 204 ARG A C 1
ATOM 1609 O O . ARG A 1 204 ? -106.425 6.583 66.283 1.00 82.50 204 ARG A O 1
ATOM 1616 N N . MET A 1 205 ? -105.241 5.182 67.582 1.00 78.50 205 MET A N 1
ATOM 1617 C CA . MET A 1 205 ? -106.397 4.579 68.266 1.00 78.50 205 MET A CA 1
ATOM 1618 C C . MET A 1 205 ? -107.029 5.505 69.310 1.00 78.50 205 MET A C 1
ATOM 1620 O O . MET A 1 205 ? -108.234 5.461 69.524 1.00 78.50 205 MET A O 1
ATOM 1624 N N . ALA A 1 206 ? -106.232 6.361 69.954 1.00 75.50 206 ALA A N 1
ATOM 1625 C CA . ALA A 1 206 ? -106.707 7.250 71.008 1.00 75.50 206 ALA A CA 1
ATOM 1626 C C . ALA A 1 206 ? -107.781 8.229 70.515 1.00 75.50 206 ALA A C 1
ATOM 1628 O O . ALA A 1 206 ? -108.674 8.564 71.288 1.00 75.50 206 ALA A O 1
ATOM 1629 N N . ALA A 1 207 ? -107.708 8.674 69.254 1.00 73.81 207 ALA A N 1
ATOM 1630 C CA . ALA A 1 207 ? -108.709 9.558 68.657 1.00 73.81 207 ALA A CA 1
ATOM 1631 C C . ALA A 1 207 ? -110.079 8.873 68.513 1.00 73.81 207 ALA A C 1
ATOM 1633 O O . ALA A 1 207 ? -111.092 9.475 68.864 1.00 73.81 207 ALA A O 1
ATOM 1634 N N . ASP A 1 208 ? -110.097 7.618 68.058 1.00 71.12 208 ASP A N 1
ATOM 1635 C CA . ASP A 1 208 ? -111.331 6.839 67.913 1.00 71.12 208 ASP A CA 1
ATOM 1636 C C . ASP A 1 208 ? -111.920 6.493 69.296 1.00 71.12 208 ASP A C 1
ATOM 1638 O O . ASP A 1 208 ? -113.103 6.714 69.536 1.00 71.12 208 ASP A O 1
ATOM 1642 N N . GLU A 1 209 ? -111.087 6.079 70.259 1.00 76.19 209 GLU A N 1
ATOM 1643 C CA . GLU A 1 209 ? -111.559 5.709 71.604 1.00 76.19 209 GLU A CA 1
ATOM 1644 C C . GLU A 1 209 ? -112.065 6.914 72.419 1.00 76.19 209 GLU A C 1
ATOM 1646 O O . GLU A 1 209 ? -113.047 6.819 73.157 1.00 76.19 209 GLU A O 1
ATOM 1651 N N . THR A 1 210 ? -111.432 8.089 72.284 1.00 72.75 210 THR A N 1
ATOM 1652 C CA . THR A 1 210 ? -111.954 9.311 72.924 1.00 72.75 210 THR A CA 1
ATOM 1653 C C . THR A 1 210 ? -113.262 9.772 72.298 1.00 72.75 210 THR A C 1
ATOM 1655 O O . THR A 1 210 ? -114.115 10.279 73.032 1.00 72.75 210 THR A O 1
ATOM 1658 N N . ALA A 1 211 ? -113.452 9.584 70.989 1.00 69.38 211 ALA A N 1
ATOM 1659 C CA . ALA A 1 211 ? -114.729 9.855 70.341 1.00 69.38 211 ALA A CA 1
ATOM 1660 C C . ALA A 1 211 ? -115.829 8.917 70.866 1.00 69.38 211 ALA A C 1
ATOM 1662 O O . ALA A 1 211 ? -116.887 9.404 71.257 1.00 69.38 211 ALA A O 1
ATOM 1663 N N . ASP A 1 212 ? -115.566 7.614 70.983 1.00 66.75 212 ASP A N 1
ATOM 1664 C CA . ASP A 1 212 ? -116.549 6.657 71.511 1.00 66.75 212 ASP A CA 1
ATOM 1665 C C . ASP A 1 212 ? -116.892 6.918 72.988 1.00 66.75 212 ASP A C 1
ATOM 1667 O O . ASP A 1 212 ? -118.061 6.884 73.376 1.00 66.75 212 ASP A O 1
ATOM 1671 N N . MET A 1 213 ? -115.906 7.262 73.825 1.00 69.44 213 MET A N 1
ATOM 1672 C CA . MET A 1 213 ? -116.134 7.453 75.263 1.00 69.44 213 MET A CA 1
ATOM 1673 C C . MET A 1 213 ? -116.802 8.797 75.620 1.00 69.44 213 MET A C 1
ATOM 1675 O O . MET A 1 213 ? -117.394 8.922 76.693 1.00 69.44 213 MET A O 1
ATOM 1679 N N . THR A 1 214 ? -116.730 9.816 74.752 1.00 68.44 214 THR A N 1
ATOM 1680 C CA . THR A 1 214 ? -117.343 11.143 75.000 1.00 68.44 214 THR A CA 1
ATOM 1681 C C . THR A 1 214 ? -118.758 11.298 74.443 1.00 68.44 214 THR A C 1
ATOM 1683 O O . THR A 1 214 ? -119.432 12.284 74.756 1.00 68.44 214 THR A O 1
ATOM 1686 N N . VAL A 1 215 ? -119.261 10.326 73.678 1.00 62.12 215 VAL A N 1
ATOM 1687 C CA . VAL A 1 215 ? -120.625 10.365 73.140 1.00 62.12 215 VAL A CA 1
ATOM 1688 C C . VAL A 1 215 ? -121.572 9.608 74.071 1.00 62.12 215 VAL A C 1
ATOM 1690 O O . VAL A 1 215 ? -121.734 8.395 74.000 1.00 62.12 215 VAL A O 1
ATOM 1693 N N . SER A 1 216 ? -122.251 10.348 74.949 1.00 59.31 216 SER A N 1
ATOM 1694 C CA . SER A 1 216 ? -123.376 9.817 75.724 1.00 59.31 216 SER A CA 1
ATOM 1695 C C . SER A 1 216 ? -124.678 10.007 74.947 1.00 59.31 216 SER A C 1
ATOM 1697 O O . SER A 1 216 ? -125.146 11.131 74.745 1.00 59.31 216 SER A O 1
ATOM 1699 N N . VAL A 1 217 ? -125.269 8.903 74.486 1.00 64.50 217 VAL A N 1
ATOM 1700 C CA . VAL A 1 217 ? -126.586 8.910 73.837 1.00 64.50 217 VAL A CA 1
ATOM 1701 C C . VAL A 1 217 ? -127.664 8.970 74.916 1.00 64.50 217 VAL A C 1
ATOM 1703 O O . VAL A 1 217 ? -127.997 7.969 75.547 1.00 64.50 217 VAL A O 1
ATOM 1706 N N . VAL A 1 218 ? -128.241 10.153 75.116 1.00 64.38 218 VAL A N 1
ATOM 1707 C CA . VAL A 1 218 ? -129.394 10.345 76.004 1.00 64.38 218 VAL A CA 1
ATOM 1708 C C . VAL A 1 218 ? -130.682 10.146 75.205 1.00 64.38 218 VAL A C 1
ATOM 1710 O O . VAL A 1 218 ? -130.971 10.900 74.274 1.00 64.38 218 VAL A O 1
ATOM 1713 N N . GLN A 1 219 ? -131.479 9.139 75.567 1.00 66.12 219 GLN A N 1
ATOM 1714 C CA . GLN A 1 219 ? -132.817 8.947 75.002 1.00 66.12 219 GLN A CA 1
ATOM 1715 C C . GLN A 1 219 ? -133.794 9.948 75.631 1.00 66.12 219 GLN A C 1
ATOM 1717 O O . GLN A 1 219 ? -133.978 9.969 76.847 1.00 66.12 219 GLN A O 1
ATOM 1722 N N . LEU A 1 220 ? -134.417 10.794 74.806 1.00 68.50 220 LEU A N 1
ATOM 1723 C CA . LEU A 1 220 ? -135.409 11.764 75.272 1.00 68.50 220 LEU A CA 1
ATOM 1724 C C . LEU A 1 220 ? -136.793 11.098 75.395 1.00 68.50 220 LEU A C 1
ATOM 1726 O O . LEU A 1 220 ? -137.236 10.462 74.440 1.00 68.50 220 LEU A O 1
ATOM 1730 N N . PRO A 1 221 ? -137.501 11.268 76.526 1.00 59.62 221 PRO A N 1
ATOM 1731 C CA . PRO A 1 221 ? -138.758 10.570 76.803 1.00 59.62 221 PRO A CA 1
ATOM 1732 C C . PRO A 1 221 ? -139.982 11.091 76.020 1.00 59.62 221 PRO A C 1
ATOM 1734 O O . PRO A 1 221 ? -141.029 10.450 76.060 1.00 59.62 221 PRO A O 1
ATOM 1737 N N . SER A 1 222 ? -139.893 12.220 75.299 1.00 64.69 222 SER A N 1
ATOM 1738 C CA . SER A 1 222 ? -140.956 12.683 74.389 1.00 64.69 222 SER A CA 1
ATOM 1739 C C . SER A 1 222 ? -140.442 13.634 73.295 1.00 64.69 222 SER A C 1
ATOM 1741 O O . SER A 1 222 ? -139.517 14.424 73.511 1.00 64.69 222 SER A O 1
ATOM 1743 N N . ASP A 1 223 ? -141.071 13.600 72.113 1.00 67.19 223 ASP A N 1
ATOM 1744 C CA . ASP A 1 223 ? -140.720 14.463 70.968 1.00 67.19 223 ASP A CA 1
ATOM 1745 C C . ASP A 1 223 ? -140.941 15.960 71.241 1.00 67.19 223 ASP A C 1
ATOM 1747 O O . ASP A 1 223 ? -140.282 16.819 70.651 1.00 67.19 223 ASP A O 1
ATOM 1751 N N . GLU A 1 224 ? -141.812 16.291 72.193 1.00 65.12 224 GLU A N 1
ATOM 1752 C CA . GLU A 1 224 ? -142.019 17.665 72.651 1.00 65.12 224 GLU A CA 1
ATOM 1753 C C . GLU A 1 224 ? -140.758 18.226 73.337 1.00 65.12 224 GLU A C 1
ATOM 1755 O O . GLU A 1 224 ? -140.371 19.374 73.106 1.00 65.12 224 GLU A O 1
ATOM 1760 N N . MET A 1 225 ? -140.048 17.389 74.106 1.00 60.59 225 MET A N 1
ATOM 1761 C CA . MET A 1 225 ? -138.779 17.742 74.755 1.00 60.59 225 MET A CA 1
ATOM 1762 C C . MET A 1 225 ? -137.637 17.876 73.732 1.00 60.59 225 MET A C 1
ATOM 1764 O O . MET A 1 225 ? -136.800 18.774 73.839 1.00 60.59 225 MET A O 1
ATOM 1768 N N . LYS A 1 226 ? -137.653 17.047 72.680 1.00 66.31 226 LYS A N 1
ATOM 1769 C CA . LYS A 1 226 ? -136.706 17.094 71.552 1.00 66.31 226 LYS A CA 1
ATOM 1770 C C . LYS A 1 226 ? -136.852 18.373 70.722 1.00 66.31 226 LYS A C 1
ATOM 1772 O O . LYS A 1 226 ? -135.853 19.010 70.386 1.00 66.31 226 LYS A O 1
ATOM 1777 N N . GLY A 1 227 ? -138.089 18.803 70.464 1.00 64.62 227 GLY A N 1
ATOM 1778 C CA . GLY A 1 227 ? -138.387 20.045 69.743 1.00 64.62 227 GLY A CA 1
ATOM 1779 C C . GLY A 1 227 ? -137.937 21.316 70.472 1.00 64.62 227 GLY A C 1
ATOM 1780 O O . GLY A 1 227 ? -137.655 22.325 69.826 1.00 64.62 227 GLY A O 1
ATOM 1781 N N . ARG A 1 228 ? -137.817 21.264 71.804 1.00 66.00 228 ARG A N 1
ATOM 1782 C CA . ARG A 1 228 ? -137.369 22.386 72.643 1.00 66.00 228 ARG A CA 1
ATOM 1783 C C . ARG A 1 228 ? -135.850 22.567 72.668 1.00 66.00 228 ARG A C 1
ATOM 1785 O O . ARG A 1 228 ? -135.391 23.688 72.841 1.00 66.00 228 ARG A O 1
ATOM 1792 N N . ILE A 1 229 ? -135.095 21.483 72.496 1.00 62.44 229 ILE A N 1
ATOM 1793 C CA . ILE A 1 229 ? -133.624 21.487 72.523 1.00 62.44 229 ILE A CA 1
ATOM 1794 C C . ILE A 1 229 ? -133.046 21.701 71.115 1.00 62.44 229 ILE A C 1
ATOM 1796 O O . ILE A 1 229 ? -132.090 22.454 70.951 1.00 62.44 229 ILE A O 1
ATOM 1800 N N . ILE A 1 230 ? -133.639 21.081 70.087 1.00 63.28 230 ILE A N 1
ATOM 1801 C CA . ILE A 1 230 ? -133.118 21.111 68.704 1.00 63.28 230 ILE A CA 1
ATOM 1802 C C . ILE A 1 230 ? -133.817 22.192 67.849 1.00 63.28 230 ILE A C 1
ATOM 1804 O O . ILE A 1 230 ? -133.344 22.545 66.770 1.00 63.28 230 ILE A O 1
ATOM 1808 N N . GLY A 1 231 ? -134.916 22.773 68.350 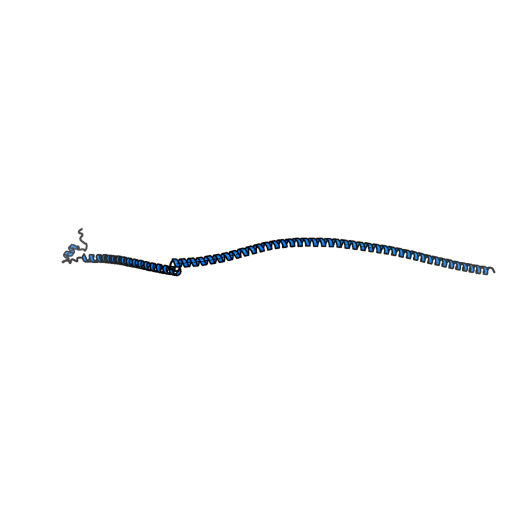1.00 56.19 231 GLY A N 1
ATOM 1809 C CA . GLY A 1 231 ? -135.722 23.756 67.627 1.00 56.19 231 GLY A CA 1
ATOM 1810 C C . GLY A 1 231 ? -136.553 23.106 66.515 1.00 56.19 231 GLY A C 1
ATOM 1811 O O . GLY A 1 231 ? -136.111 22.192 65.821 1.00 56.19 231 GLY A O 1
ATOM 1812 N N . ARG A 1 232 ? -137.789 23.579 66.329 1.00 59.34 232 ARG A N 1
ATOM 1813 C CA . ARG A 1 232 ? -138.832 22.928 65.509 1.00 59.34 232 ARG A CA 1
ATOM 1814 C C . ARG A 1 232 ? -138.593 22.924 63.982 1.00 59.34 232 ARG A C 1
ATOM 1816 O O . ARG A 1 232 ? -139.483 22.521 63.248 1.00 59.34 232 ARG A O 1
ATOM 1823 N N . GLU A 1 233 ? -137.401 23.310 63.520 1.00 58.19 233 GLU A N 1
ATOM 1824 C CA . GLU A 1 233 ? -136.993 23.350 62.102 1.00 58.19 233 GLU A CA 1
ATOM 1825 C C . GLU A 1 233 ? -135.511 22.959 61.870 1.00 58.19 233 GLU A C 1
ATOM 1827 O O . GLU A 1 233 ? -134.930 23.277 60.835 1.00 58.19 233 GLU A O 1
ATOM 1832 N N . GLY A 1 234 ? -134.862 22.273 62.823 1.00 56.00 234 GLY A N 1
ATOM 1833 C CA . GLY A 1 234 ? -133.510 21.727 62.617 1.00 56.00 234 GLY A CA 1
ATOM 1834 C C . GLY A 1 234 ? -1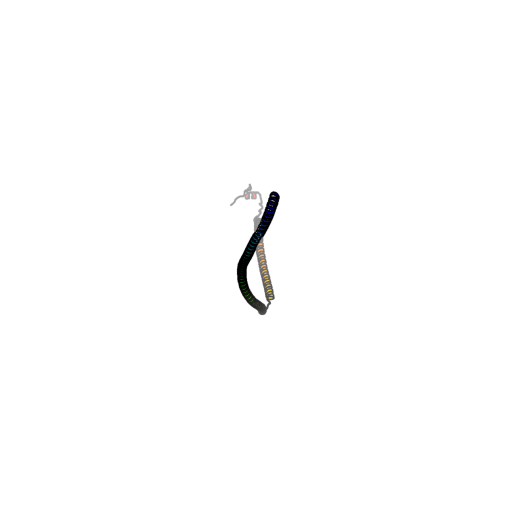32.384 22.769 62.578 1.00 56.00 234 GLY A C 1
ATOM 1835 O O . GLY A 1 234 ? -131.392 22.590 61.870 1.00 56.00 234 GLY A O 1
ATOM 1836 N N . ARG A 1 235 ? -132.507 23.864 63.338 1.00 62.25 235 ARG A N 1
ATOM 1837 C CA . ARG A 1 235 ? -131.433 24.855 63.523 1.00 62.25 235 ARG A CA 1
ATOM 1838 C C . ARG A 1 235 ? -131.145 25.006 65.016 1.00 62.25 235 ARG A C 1
ATOM 1840 O O . ARG A 1 235 ? -132.013 25.435 65.769 1.00 62.25 235 ARG A O 1
ATOM 1847 N N . ASN A 1 236 ? -129.923 24.648 65.415 1.00 54.50 236 ASN A N 1
ATOM 1848 C CA . ASN A 1 236 ? -129.461 24.633 66.806 1.00 54.50 236 ASN A CA 1
ATOM 1849 C C . ASN A 1 236 ? -129.703 25.961 67.538 1.00 54.50 236 ASN A C 1
ATOM 1851 O O . ASN A 1 236 ? -129.400 27.038 67.018 1.00 54.50 236 ASN A O 1
ATOM 1855 N N . ILE A 1 237 ? -130.150 25.864 68.792 1.00 49.19 237 ILE A N 1
ATOM 1856 C CA . ILE A 1 237 ? -130.161 26.977 69.741 1.00 49.19 237 ILE A CA 1
ATOM 1857 C C . ILE A 1 237 ? -128.708 27.267 70.134 1.00 49.19 237 ILE A C 1
ATOM 1859 O O . ILE A 1 237 ? -128.024 26.423 70.706 1.00 49.19 237 ILE A O 1
ATOM 1863 N N . ARG A 1 238 ? -128.225 28.468 69.812 1.00 43.69 238 ARG A N 1
ATOM 1864 C CA . ARG A 1 238 ? -126.983 29.011 70.371 1.00 43.69 238 ARG A CA 1
ATOM 1865 C C . ARG A 1 238 ? -127.299 29.611 71.743 1.00 43.69 238 ARG A C 1
ATOM 1867 O O . ARG A 1 238 ? -127.934 30.659 71.801 1.00 43.69 238 ARG A O 1
ATOM 1874 N N . SER A 1 239 ? -126.831 28.982 72.819 1.00 35.34 239 SER A N 1
ATOM 1875 C CA . SER A 1 239 ? -126.337 29.727 73.981 1.00 35.34 239 SER A CA 1
ATOM 1876 C C . SER A 1 239 ? -124.815 29.707 73.885 1.00 35.34 239 SER A C 1
ATOM 1878 O O . SER A 1 239 ? -124.227 28.626 73.871 1.00 35.34 239 SER A O 1
ATOM 1880 N N . PHE A 1 240 ? -124.202 30.876 73.738 1.00 49.16 240 PHE A N 1
ATOM 1881 C CA . PHE A 1 240 ? -122.785 31.036 74.049 1.00 49.16 240 PHE A CA 1
ATOM 1882 C C . PHE A 1 240 ? -122.666 31.364 75.533 1.00 49.16 240 PHE A C 1
ATOM 1884 O O . PHE A 1 240 ? -123.565 32.091 76.018 1.00 49.16 240 PHE A O 1
#